Protein AF-A0A642UT64-F1 (afdb_monomer_lite)

Foldseek 3Di:
DDDDDDDDDDDDDDDDDDDDDDDDDDDDDDDDDDDPPPPPPPPPPDPDVVVVVVVVVVVVVVVVVVPPDDPVNVVVVVVVVVVVVVVVVVVPDPPPPPPDPPPPLPQPPDDPVRLLVVCVVVLFDLDDDLVVLLVLLVVCLVVLLCVLVVVDDFPLLVVLLVCLVPDPQQADEPVNCVVVVVAAQQFLQAPVSLVSSLVSCCVPCVVVLVVSCVVPPSCVNYPDSSVSCRRTRSLQSQLVVQCVSVVHDSVVSNVNSRSRRVSNNVSPPPPPPPPPPPPPDDDDDDDDDDDDDDDDDDDDDDDDDDDDDDDDDDDDDDDDDDDDD

Sequence (325 aa):
MNGPSRPASKPVKTYGNKNKAGGHRAPKKDGTGEFESMTRDLIASKPDESQIEHTRKLNDLEKFSKHNLTEEQRKKATDFELRLKATEEKLGNIEDEEEPPQDVNEFAGLSHLELLEKGRSKGYPTEINRDRFEERVKAHLKTAESILTCEVESPFYAKAKKYAETSPKRNINRITLAFDKMTPPKGYFGYKGVEYASLVLQTNLQQKLLETQKTTPWMKKFIIAPIVFELAVIPEIFVRLIAEDQNVPYDRACEILQESTPYGERVFHAGDEIKPKDSSSDDDSLAPSDSEDDMKFTVINEKPPPSKKQKTKQSTNSIVHELSD

pLDDT: mean 75.81, std 21.38, range [39.19, 98.62]

Structure (mmCIF, N/CA/C/O backbone):
data_AF-A0A642UT64-F1
#
_entry.id   AF-A0A642UT64-F1
#
loop_
_atom_site.group_PDB
_atom_site.id
_atom_site.type_symbol
_atom_site.label_atom_id
_atom_site.label_alt_id
_atom_site.label_comp_id
_atom_site.label_asym_id
_atom_site.label_entity_id
_atom_site.label_seq_id
_atom_site.pdbx_PDB_ins_code
_atom_site.Cartn_x
_atom_site.Cartn_y
_atom_site.Cartn_z
_atom_site.occupancy
_atom_site.B_iso_or_equiv
_atom_site.auth_seq_id
_atom_site.auth_comp_id
_atom_site.auth_asym_id
_atom_site.auth_atom_id
_atom_site.pdbx_PDB_model_num
ATOM 1 N N . MET A 1 1 ? -52.422 46.362 -3.298 1.00 44.28 1 MET A N 1
ATOM 2 C CA . MET A 1 1 ? -51.732 45.056 -3.233 1.00 44.28 1 MET A CA 1
ATOM 3 C C . MET A 1 1 ? -50.273 45.336 -2.914 1.00 44.28 1 MET A C 1
ATOM 5 O O . MET A 1 1 ? -49.549 45.799 -3.782 1.00 44.28 1 MET A O 1
ATOM 9 N N . ASN A 1 2 ? -49.902 45.186 -1.642 1.00 46.19 2 ASN A N 1
ATOM 10 C CA . ASN A 1 2 ? -48.588 45.542 -1.103 1.00 46.19 2 ASN A CA 1
ATOM 11 C C . ASN A 1 2 ? -47.677 44.309 -1.123 1.00 46.19 2 ASN A C 1
ATOM 13 O O . ASN A 1 2 ? -48.054 43.265 -0.594 1.00 46.19 2 ASN A O 1
ATOM 17 N N . GLY A 1 3 ? -46.508 44.431 -1.755 1.00 47.81 3 GLY A N 1
ATOM 18 C CA . GLY A 1 3 ? -45.495 43.376 -1.819 1.00 47.81 3 GLY A CA 1
ATOM 19 C C . GLY A 1 3 ? -44.691 43.245 -0.514 1.00 47.81 3 GLY A C 1
ATOM 20 O O . GLY A 1 3 ? -44.580 44.220 0.233 1.00 47.81 3 GLY A O 1
ATOM 21 N N . PRO A 1 4 ? -44.132 42.057 -0.216 1.00 61.09 4 PRO A N 1
ATOM 22 C CA . PRO A 1 4 ? -43.406 41.823 1.024 1.00 61.09 4 PRO A CA 1
ATOM 23 C C . PRO A 1 4 ? -41.987 42.409 1.016 1.00 61.09 4 PRO A C 1
ATOM 25 O O . PRO A 1 4 ? -41.235 42.338 0.043 1.00 61.09 4 PRO A O 1
ATOM 28 N N . SER A 1 5 ? -41.665 42.983 2.172 1.00 55.91 5 SER A N 1
ATOM 29 C CA . SER A 1 5 ? -40.463 43.729 2.534 1.00 55.91 5 SER A CA 1
ATOM 30 C C . SER A 1 5 ? -39.213 42.841 2.634 1.00 55.91 5 SER A C 1
ATOM 32 O O . SER A 1 5 ? -39.270 41.734 3.170 1.00 55.91 5 SER A O 1
ATOM 34 N N . ARG A 1 6 ? -38.065 43.334 2.144 1.00 55.88 6 ARG A N 1
ATOM 35 C CA . ARG A 1 6 ? -36.748 42.679 2.276 1.00 55.88 6 ARG A CA 1
ATOM 36 C C . ARG A 1 6 ? -36.156 42.905 3.679 1.00 55.88 6 ARG A C 1
ATOM 38 O O . ARG A 1 6 ? -36.202 44.035 4.162 1.00 55.88 6 ARG A O 1
ATOM 45 N N . PRO A 1 7 ? -35.528 41.896 4.310 1.00 61.69 7 PRO A N 1
ATOM 46 C CA . PRO A 1 7 ? -34.843 42.076 5.587 1.00 61.69 7 PRO A CA 1
ATOM 47 C C . PRO A 1 7 ? -33.448 42.709 5.429 1.00 61.69 7 PRO A C 1
ATOM 49 O O . PRO A 1 7 ? -32.726 42.458 4.464 1.00 61.69 7 PRO A O 1
ATOM 52 N N . ALA A 1 8 ? -33.091 43.536 6.414 1.00 57.41 8 ALA A N 1
ATOM 53 C CA . ALA A 1 8 ? -31.879 44.344 6.487 1.00 57.41 8 ALA A CA 1
ATOM 54 C C . ALA A 1 8 ? -30.593 43.519 6.703 1.00 57.41 8 ALA A C 1
ATOM 56 O O . ALA A 1 8 ? -30.546 42.613 7.539 1.00 57.41 8 ALA A O 1
ATOM 57 N N . SER A 1 9 ? -29.523 43.882 5.986 1.00 57.16 9 SER A N 1
ATOM 58 C CA . SER A 1 9 ? -28.177 43.317 6.137 1.00 57.16 9 SER A CA 1
ATOM 59 C C . SER A 1 9 ? -27.468 43.872 7.375 1.00 57.16 9 SER A C 1
ATOM 61 O O . SER A 1 9 ? -27.426 45.086 7.580 1.00 57.16 9 SER A O 1
ATOM 63 N N . LYS A 1 10 ? -26.853 42.995 8.175 1.00 62.72 10 LYS A N 1
ATOM 64 C CA . LYS A 1 10 ? -26.008 43.376 9.317 1.00 62.72 10 LYS A CA 1
ATOM 65 C C . LYS A 1 10 ? -24.598 43.797 8.857 1.00 62.72 10 LYS A C 1
ATOM 67 O O . LYS A 1 10 ? -24.098 43.231 7.886 1.00 62.72 10 LYS A O 1
ATOM 72 N N . PRO A 1 11 ? -23.939 44.740 9.556 1.00 60.94 11 PRO A N 1
ATOM 73 C CA . PRO A 1 11 ? -22.614 45.236 9.191 1.00 60.94 11 PRO A CA 1
ATOM 74 C C . PRO A 1 11 ? -21.478 44.269 9.566 1.00 60.94 11 PRO A C 1
ATOM 76 O O . PRO A 1 11 ? -21.465 43.669 10.643 1.00 60.94 11 PRO A O 1
ATOM 79 N N . VAL A 1 12 ? -20.503 44.172 8.660 1.00 54.22 12 VAL A N 1
ATOM 80 C CA . VAL A 1 12 ? -19.246 43.420 8.784 1.00 54.22 12 VAL A CA 1
ATOM 81 C C . VAL A 1 12 ? -18.283 44.178 9.704 1.00 54.22 12 VAL A C 1
ATOM 83 O O . VAL A 1 12 ? -17.994 45.349 9.473 1.00 54.22 12 VAL A O 1
ATOM 86 N N . LYS A 1 13 ? -17.774 43.514 10.749 1.00 55.66 13 LYS A N 1
ATOM 87 C CA . LYS A 1 13 ? -16.709 44.043 11.616 1.00 55.66 13 LYS A CA 1
ATOM 88 C C . LYS A 1 13 ? -15.344 43.738 10.998 1.00 55.66 13 LYS A C 1
ATOM 90 O O . LYS A 1 13 ? -14.984 42.576 10.839 1.00 55.66 13 LYS A O 1
ATOM 95 N N . THR A 1 14 ? -14.586 44.780 10.684 1.00 49.81 14 THR A N 1
ATOM 96 C CA . THR A 1 14 ? -13.181 44.709 10.275 1.00 49.81 14 THR A CA 1
ATOM 97 C C . THR A 1 14 ? -12.279 44.635 11.510 1.00 49.81 14 THR A C 1
ATOM 99 O O . THR A 1 14 ? -12.373 45.461 12.417 1.00 49.81 14 THR A O 1
ATOM 102 N N . TYR A 1 15 ? -11.401 43.631 11.564 1.00 50.78 15 TYR A N 1
ATOM 103 C CA . TYR A 1 15 ? -10.355 43.526 12.583 1.00 50.78 15 TYR A CA 1
ATOM 104 C C . TYR A 1 15 ? -9.081 44.206 12.075 1.00 50.78 15 TYR A C 1
ATOM 106 O O . TYR A 1 15 ? -8.508 43.809 11.063 1.00 50.78 15 TYR A O 1
ATOM 114 N N . GLY A 1 16 ? -8.666 45.261 12.780 1.00 45.59 16 GLY A N 1
ATOM 115 C CA . GLY A 1 16 ? -7.444 46.011 12.511 1.00 45.59 16 GLY A CA 1
ATOM 116 C C . GLY A 1 16 ? -6.193 45.221 12.892 1.00 45.59 16 GLY A C 1
ATOM 117 O O . GLY A 1 16 ? -6.039 44.792 14.035 1.00 45.59 16 GLY A O 1
ATOM 118 N N . ASN A 1 17 ? -5.293 45.074 11.924 1.00 41.81 17 ASN A N 1
ATOM 119 C CA . ASN A 1 17 ? -3.983 44.459 12.076 1.00 41.81 17 ASN A CA 1
ATOM 120 C C . ASN A 1 17 ? -2.971 45.522 12.550 1.00 41.81 17 ASN A C 1
ATOM 122 O O . ASN A 1 17 ? -2.744 46.515 11.858 1.00 41.81 17 ASN A O 1
ATOM 126 N N . LYS A 1 18 ? -2.393 45.351 13.745 1.00 52.56 18 LYS A N 1
ATOM 127 C CA . LYS A 1 18 ? -1.338 46.223 14.289 1.00 52.56 18 LYS A CA 1
ATOM 128 C C . LYS A 1 18 ? 0.012 45.521 14.148 1.00 52.56 18 LYS A C 1
ATOM 130 O O . LYS A 1 18 ? 0.393 44.736 15.010 1.00 52.56 18 LYS A O 1
ATOM 135 N N . ASN A 1 19 ? 0.748 45.858 13.092 1.00 42.19 19 ASN A N 1
ATOM 136 C CA . ASN A 1 19 ? 2.156 45.497 12.950 1.00 42.19 19 ASN A CA 1
ATOM 137 C C . ASN A 1 19 ? 3.005 46.379 13.879 1.00 42.19 19 ASN A C 1
ATOM 139 O O . ASN A 1 19 ? 3.050 47.598 13.718 1.00 42.19 19 ASN A O 1
ATOM 143 N N . LYS A 1 20 ? 3.686 45.762 14.852 1.00 48.38 20 LYS A N 1
ATOM 144 C CA . LYS A 1 20 ? 4.783 46.384 15.603 1.00 48.38 20 LYS A CA 1
ATOM 145 C C . LYS A 1 20 ? 6.104 46.021 14.930 1.00 48.38 20 LYS A C 1
ATOM 147 O O . LYS A 1 20 ? 6.497 44.860 14.916 1.00 48.38 20 LYS A O 1
ATOM 152 N N . ALA A 1 21 ? 6.774 47.039 14.402 1.00 44.09 21 ALA A N 1
ATOM 153 C CA . ALA A 1 21 ? 8.163 46.985 13.983 1.00 44.09 21 ALA A CA 1
ATOM 154 C C . ALA A 1 21 ? 9.068 46.905 15.224 1.00 44.09 21 ALA A C 1
ATOM 156 O O . ALA A 1 21 ? 9.036 47.790 16.079 1.00 44.09 21 ALA A O 1
ATOM 157 N N . GLY A 1 22 ? 9.858 45.838 15.323 1.00 42.31 22 GLY A N 1
ATOM 158 C CA . GLY A 1 22 ? 10.940 45.689 16.292 1.00 42.31 22 GLY A CA 1
ATOM 159 C C . GLY A 1 22 ? 12.255 45.565 15.537 1.00 42.31 22 GLY A C 1
ATOM 160 O O . GLY A 1 22 ? 12.554 44.510 14.987 1.00 42.31 22 GLY A O 1
ATOM 161 N N . GLY A 1 23 ? 13.008 46.661 15.468 1.00 44.53 23 GLY A N 1
ATOM 162 C CA . GLY A 1 23 ? 14.373 46.658 14.962 1.00 44.53 23 GLY A CA 1
ATOM 163 C C . GLY A 1 23 ? 15.317 46.049 15.994 1.00 44.53 23 GLY A C 1
ATOM 164 O O . GLY A 1 23 ? 15.341 46.489 17.142 1.00 44.53 23 GLY A O 1
ATOM 165 N N . HIS A 1 24 ? 16.132 45.086 15.570 1.00 46.53 24 HIS A N 1
ATOM 166 C CA . HIS A 1 24 ? 17.291 44.639 16.332 1.00 46.53 24 HIS A CA 1
ATOM 167 C C . HIS A 1 24 ? 18.568 44.884 15.533 1.00 46.53 24 HIS A C 1
ATOM 169 O O . HIS A 1 24 ? 18.742 44.424 14.407 1.00 46.53 24 HIS A O 1
ATOM 175 N N . ARG A 1 25 ? 19.432 45.688 16.158 1.00 41.31 25 ARG A N 1
ATOM 176 C CA . ARG A 1 25 ? 20.794 46.020 15.750 1.00 41.31 25 ARG A CA 1
ATOM 177 C C . ARG A 1 25 ? 21.674 44.771 15.751 1.00 41.31 25 ARG A C 1
ATOM 179 O O . ARG A 1 25 ? 21.612 43.972 16.680 1.00 41.31 25 ARG A O 1
ATOM 186 N N . ALA A 1 26 ? 22.554 44.690 14.759 1.00 46.12 26 ALA A N 1
ATOM 187 C CA . ALA A 1 26 ? 23.683 43.772 14.733 1.00 46.12 26 ALA A CA 1
ATOM 188 C C . ALA A 1 26 ? 24.731 44.149 15.802 1.00 46.12 26 ALA A C 1
ATOM 190 O O . ALA A 1 26 ? 25.086 45.330 15.901 1.00 46.12 26 ALA A O 1
ATOM 191 N N . PRO A 1 27 ? 25.270 43.188 16.571 1.00 56.00 27 PRO A N 1
ATOM 192 C CA . PRO A 1 27 ? 26.494 43.389 17.331 1.00 56.00 27 PRO A CA 1
ATOM 193 C C . PRO A 1 27 ? 27.737 43.072 16.486 1.00 56.00 27 PRO A C 1
ATOM 195 O O . PRO A 1 27 ? 27.751 42.180 15.637 1.00 56.00 27 PRO A O 1
ATOM 198 N N . LYS A 1 28 ? 28.771 43.878 16.725 1.00 44.69 28 LYS A N 1
ATOM 199 C CA . LYS A 1 28 ? 30.081 43.859 16.075 1.00 44.69 28 LYS A CA 1
ATOM 200 C C . LYS A 1 28 ? 30.890 42.622 16.478 1.00 44.69 28 LYS A C 1
ATOM 202 O O . LYS A 1 28 ? 30.787 42.148 17.605 1.00 44.69 28 LYS A O 1
ATOM 207 N N . LYS A 1 29 ? 31.710 42.157 15.533 1.00 48.38 29 LYS A N 1
ATOM 208 C CA . LYS A 1 29 ? 32.830 41.232 15.735 1.00 48.38 29 LYS A CA 1
ATOM 209 C C . LYS A 1 29 ? 33.915 41.933 16.544 1.00 48.38 29 LYS A C 1
ATOM 211 O O . LYS A 1 29 ? 34.277 43.023 16.130 1.00 48.38 29 LYS A O 1
ATOM 216 N N . ASP A 1 30 ? 34.426 41.276 17.579 1.00 40.66 30 ASP A N 1
ATOM 217 C CA . ASP A 1 30 ? 35.778 41.421 18.130 1.00 40.66 30 ASP A CA 1
ATOM 218 C C . ASP A 1 30 ? 36.062 40.188 19.012 1.00 40.66 30 ASP A C 1
ATOM 220 O O . ASP A 1 30 ? 35.154 39.693 19.678 1.00 40.66 30 ASP A O 1
ATOM 224 N N . GLY A 1 31 ? 37.308 39.703 19.030 1.00 42.06 31 GLY A N 1
ATOM 225 C CA . GLY A 1 31 ? 37.813 38.859 20.123 1.00 42.06 31 GLY A CA 1
ATOM 226 C C . GLY A 1 31 ? 38.100 37.394 19.793 1.00 42.06 31 GLY A C 1
ATOM 227 O O . GLY A 1 31 ? 37.375 36.492 20.194 1.00 42.06 31 GLY A O 1
ATOM 228 N N . THR A 1 32 ? 39.216 37.152 19.111 1.00 49.78 32 THR A N 1
ATOM 229 C CA . THR A 1 32 ? 39.973 35.897 19.183 1.00 49.78 32 THR A CA 1
ATOM 230 C C . THR A 1 32 ? 40.538 35.696 20.589 1.00 49.78 32 THR A C 1
ATOM 232 O O . THR A 1 32 ? 41.257 36.568 21.072 1.00 49.78 32 THR A O 1
ATOM 235 N N . GLY A 1 33 ? 40.302 34.521 21.175 1.00 49.69 33 GLY A N 1
ATOM 236 C CA . GLY A 1 33 ? 41.080 34.001 22.302 1.00 49.69 33 GLY A CA 1
ATOM 237 C C . GLY A 1 33 ? 40.265 33.765 23.565 1.00 49.69 33 GLY A C 1
ATOM 238 O O . GLY A 1 33 ? 40.284 34.609 24.440 1.00 49.69 33 GLY A O 1
ATOM 239 N N . GLU A 1 34 ? 39.585 32.616 23.646 1.00 45.41 34 GLU A N 1
ATOM 240 C CA . GLU A 1 34 ? 39.152 31.954 24.894 1.00 45.41 34 GLU A CA 1
ATOM 241 C C . GLU A 1 34 ? 38.445 30.631 24.523 1.00 45.41 34 GLU A C 1
ATOM 243 O O . GLU A 1 34 ? 37.230 30.498 24.605 1.00 45.41 34 GLU A O 1
ATOM 248 N N . PHE A 1 35 ? 39.195 29.648 24.008 1.00 42.94 35 PHE A N 1
ATOM 249 C CA . PHE A 1 35 ? 38.641 28.331 23.628 1.00 42.94 35 PHE A CA 1
ATOM 250 C C . PHE A 1 35 ? 39.267 27.152 24.394 1.00 42.94 35 PHE A C 1
ATOM 252 O O . PHE A 1 35 ? 39.054 26.002 24.031 1.00 42.94 35 PHE A O 1
ATOM 259 N N . GLU A 1 36 ? 40.001 27.410 25.484 1.00 47.00 36 GLU A N 1
ATOM 260 C CA . GLU A 1 36 ? 40.671 26.347 26.260 1.00 47.00 36 GLU A CA 1
ATOM 261 C C . GLU A 1 36 ? 40.361 26.327 27.770 1.00 47.00 36 GLU A C 1
ATOM 263 O O . GLU A 1 36 ? 40.893 25.479 28.482 1.00 47.00 36 GLU A O 1
ATOM 268 N N . SER A 1 37 ? 39.456 27.169 28.290 1.00 46.38 37 SER A N 1
ATOM 269 C CA . SER A 1 37 ? 39.063 27.116 29.716 1.00 46.38 37 SER A CA 1
ATOM 270 C C . SER A 1 37 ? 37.652 26.573 29.987 1.00 46.38 37 SER A C 1
ATOM 272 O O . SER A 1 37 ? 37.339 26.260 31.131 1.00 46.38 37 SER A O 1
ATOM 274 N N . MET A 1 38 ? 36.812 26.377 28.963 1.00 42.00 38 MET A N 1
ATOM 275 C CA . MET A 1 38 ? 35.400 25.984 29.138 1.00 42.00 38 MET A CA 1
ATOM 276 C C . MET A 1 38 ? 35.136 24.466 29.185 1.00 42.00 38 MET A C 1
ATOM 278 O O . MET A 1 38 ? 34.013 24.043 29.445 1.00 42.00 38 MET A O 1
ATOM 282 N N . THR A 1 39 ? 36.148 23.622 28.967 1.00 49.88 39 THR A N 1
ATOM 283 C CA . THR A 1 39 ? 35.998 22.152 28.928 1.00 49.88 39 THR A CA 1
ATOM 284 C C . THR A 1 39 ? 36.369 21.435 30.230 1.00 49.88 39 THR A C 1
ATOM 286 O O . THR A 1 39 ? 36.272 20.210 30.288 1.00 49.88 39 THR A O 1
ATOM 289 N N . ARG A 1 40 ? 36.727 22.155 31.306 1.00 45.66 40 ARG A N 1
ATOM 290 C CA . ARG A 1 40 ? 36.979 21.545 32.631 1.00 45.66 40 ARG A CA 1
ATOM 291 C C . ARG A 1 40 ? 35.810 21.606 33.619 1.00 45.66 40 ARG A C 1
ATOM 293 O O . ARG A 1 40 ? 35.797 20.796 34.540 1.00 45.66 40 ARG A O 1
ATOM 300 N N . ASP A 1 41 ? 34.790 22.427 33.372 1.00 44.38 41 ASP A N 1
ATOM 301 C CA . ASP A 1 41 ? 33.659 22.579 34.306 1.00 44.38 41 ASP A CA 1
ATOM 302 C C . ASP A 1 41 ? 32.407 21.758 33.937 1.00 44.38 41 ASP A C 1
ATOM 304 O O . ASP A 1 41 ? 31.445 21.713 34.702 1.00 44.38 41 ASP A O 1
ATOM 308 N N . LEU A 1 42 ? 32.418 21.018 32.819 1.00 43.28 42 LEU A N 1
ATOM 309 C CA . LEU A 1 42 ? 31.293 20.161 32.403 1.00 43.28 42 LEU A CA 1
ATOM 310 C C . LEU A 1 42 ? 31.317 18.720 32.958 1.00 43.28 42 LEU A C 1
ATOM 312 O O . LEU A 1 42 ? 30.402 17.952 32.671 1.00 43.28 42 LEU A O 1
ATOM 316 N N . ILE A 1 43 ? 32.310 18.339 33.774 1.00 49.72 43 ILE A N 1
ATOM 317 C CA . ILE A 1 43 ? 32.431 16.972 34.340 1.00 49.72 43 ILE A CA 1
ATOM 318 C C . ILE A 1 43 ? 32.024 16.902 35.832 1.00 49.72 43 ILE A C 1
ATOM 320 O O . ILE A 1 43 ? 32.012 15.832 36.432 1.00 49.72 43 ILE A O 1
ATOM 324 N N . ALA A 1 44 ? 31.577 18.007 36.439 1.00 53.62 44 ALA A N 1
ATOM 325 C CA . ALA A 1 44 ? 31.115 18.031 37.836 1.00 53.62 44 ALA A CA 1
ATOM 326 C C . ALA A 1 44 ? 29.648 18.480 38.001 1.00 53.62 44 ALA A C 1
ATOM 328 O O . ALA A 1 44 ? 29.273 19.055 39.024 1.00 53.62 44 ALA A O 1
ATOM 329 N N . SER A 1 45 ? 28.795 18.196 37.012 1.00 51.28 45 SER A N 1
ATOM 330 C CA . SER A 1 45 ? 27.341 18.341 37.145 1.00 51.28 45 SER A CA 1
ATOM 331 C C . SER A 1 45 ? 26.821 17.269 38.106 1.00 51.28 45 SER A C 1
ATOM 333 O O . SER A 1 45 ? 26.578 16.129 37.706 1.00 51.28 45 SER A O 1
ATOM 335 N N . LYS A 1 46 ? 26.660 17.623 39.386 1.00 61.38 46 LYS A N 1
ATOM 336 C CA . LYS A 1 46 ? 25.946 16.786 40.360 1.00 61.38 46 LYS A CA 1
ATOM 337 C C . LYS A 1 46 ? 24.563 16.427 39.791 1.00 61.38 46 LYS A C 1
ATOM 339 O O . LYS A 1 46 ? 23.924 17.308 39.216 1.00 61.38 46 LYS A O 1
ATOM 344 N N . PRO A 1 47 ? 24.110 15.166 39.917 1.00 59.47 47 PRO A N 1
ATOM 345 C CA . PRO A 1 47 ? 22.792 14.775 39.440 1.00 59.47 47 PRO A CA 1
ATOM 346 C C . PRO A 1 47 ? 21.733 15.668 40.087 1.00 59.47 47 PRO A C 1
ATOM 348 O O . PRO A 1 47 ? 21.730 15.848 41.305 1.00 59.47 47 PRO A O 1
ATOM 351 N N . ASP A 1 48 ? 20.883 16.249 39.241 1.00 66.06 48 ASP A N 1
ATOM 352 C CA . ASP A 1 48 ? 19.745 17.073 39.634 1.00 66.06 48 ASP A CA 1
ATOM 353 C C . ASP A 1 48 ? 18.908 16.315 40.681 1.00 66.06 48 ASP A C 1
ATOM 355 O O . ASP A 1 48 ? 18.592 15.135 40.492 1.00 66.06 48 ASP A O 1
ATOM 359 N N . GLU A 1 49 ? 18.579 16.963 41.805 1.00 69.19 49 GLU A N 1
ATOM 360 C CA . GLU A 1 49 ? 17.839 16.352 42.923 1.00 69.19 49 GLU A CA 1
ATOM 361 C C . GLU A 1 49 ? 16.524 15.716 42.448 1.00 69.19 49 GLU A C 1
ATOM 363 O O . GLU A 1 49 ? 16.102 14.689 42.985 1.00 69.19 49 GLU A O 1
ATOM 368 N N . SER A 1 50 ? 15.943 16.243 41.364 1.00 64.06 50 SER A N 1
ATOM 369 C CA . SER A 1 50 ? 14.758 15.690 40.705 1.00 64.06 50 SER A CA 1
ATOM 370 C C . SER A 1 50 ? 14.969 14.264 40.158 1.00 64.06 50 SER A C 1
ATOM 372 O O . SER A 1 50 ? 14.086 13.408 40.272 1.00 64.06 50 SER A O 1
ATOM 374 N N . GLN A 1 51 ? 16.158 13.960 39.624 1.00 61.75 51 GLN A N 1
ATOM 375 C CA . GLN A 1 51 ? 16.504 12.638 39.090 1.00 61.75 51 GLN A CA 1
ATOM 376 C C . GLN A 1 51 ? 16.842 11.642 40.202 1.00 61.75 51 GLN A C 1
ATOM 378 O O . GLN A 1 51 ? 16.510 10.455 40.101 1.00 61.75 51 GLN A O 1
ATOM 383 N N . ILE A 1 52 ? 17.444 12.123 41.294 1.00 70.25 52 ILE A N 1
ATOM 384 C CA . ILE A 1 52 ? 17.697 11.318 42.496 1.00 70.25 52 ILE A CA 1
ATOM 385 C C . ILE A 1 52 ? 16.367 10.936 43.161 1.00 70.25 52 ILE A C 1
ATOM 387 O O . ILE A 1 52 ? 16.188 9.801 43.602 1.00 70.25 52 ILE A O 1
ATOM 391 N N . GLU A 1 53 ? 15.394 11.847 43.198 1.00 71.69 53 GLU A N 1
ATOM 392 C CA . GLU A 1 53 ? 14.079 11.565 43.772 1.00 71.69 53 GLU A CA 1
ATOM 393 C C . GLU A 1 53 ? 13.254 10.605 42.896 1.00 71.69 53 GLU A C 1
ATOM 395 O O . GLU A 1 53 ? 12.595 9.703 43.415 1.00 71.69 53 GLU A O 1
ATOM 400 N N . HIS A 1 54 ? 13.337 10.729 41.566 1.00 66.94 54 HIS A N 1
ATOM 401 C CA . HIS A 1 54 ? 12.671 9.810 40.638 1.00 66.94 54 HIS A CA 1
ATOM 402 C C . HIS A 1 54 ? 13.247 8.385 40.713 1.00 66.94 54 HIS A C 1
ATOM 404 O O . HIS A 1 54 ? 12.498 7.407 40.747 1.00 66.94 54 HIS A O 1
ATOM 410 N N . THR A 1 55 ? 14.573 8.249 40.805 1.00 67.00 55 THR A N 1
ATOM 411 C CA . THR A 1 55 ? 15.233 6.941 40.972 1.00 67.00 55 THR A CA 1
ATOM 412 C C . THR A 1 55 ? 14.970 6.321 42.346 1.00 67.00 55 THR A C 1
ATOM 414 O O . THR A 1 55 ? 14.776 5.109 42.432 1.00 67.00 55 THR A O 1
ATOM 417 N N . ARG A 1 56 ? 14.858 7.124 43.416 1.00 72.62 56 ARG A N 1
ATOM 418 C CA . ARG A 1 56 ? 14.383 6.639 44.727 1.00 72.62 56 ARG A CA 1
ATOM 419 C C . ARG A 1 56 ? 12.946 6.124 44.660 1.00 72.62 56 ARG A C 1
ATOM 421 O O . ARG A 1 56 ? 12.701 5.007 45.100 1.00 72.62 56 ARG A O 1
ATOM 428 N N . LYS A 1 57 ? 12.028 6.863 44.024 1.00 71.69 57 LYS A N 1
ATOM 429 C CA . LYS A 1 57 ? 10.627 6.432 43.848 1.00 71.69 57 LYS A CA 1
ATOM 430 C C . LYS A 1 57 ? 10.507 5.131 43.048 1.00 71.69 57 LYS A C 1
ATOM 432 O O . LYS A 1 57 ? 9.699 4.285 43.412 1.00 71.69 57 LYS A O 1
ATOM 437 N N . LEU A 1 58 ? 11.324 4.938 42.008 1.00 66.56 58 LEU A N 1
ATOM 438 C CA . LEU A 1 58 ? 11.361 3.680 41.248 1.00 66.56 58 LEU A CA 1
ATOM 439 C C . LEU A 1 58 ? 11.887 2.506 42.085 1.00 66.56 58 LEU A C 1
ATOM 441 O O . LEU A 1 58 ? 11.263 1.447 42.094 1.00 66.56 58 LEU A O 1
ATOM 445 N N . ASN A 1 59 ? 12.970 2.708 42.840 1.00 68.62 59 ASN A N 1
ATOM 446 C CA . ASN A 1 59 ? 13.510 1.680 43.736 1.00 68.62 59 ASN A CA 1
ATOM 447 C C . ASN A 1 59 ? 12.543 1.329 44.878 1.00 68.62 59 ASN A C 1
ATOM 449 O O . ASN A 1 59 ? 12.452 0.167 45.276 1.00 68.62 59 ASN A O 1
ATOM 453 N N . ASP A 1 60 ? 11.797 2.307 45.394 1.00 67.56 60 ASP A N 1
ATOM 454 C CA . ASP A 1 60 ? 10.792 2.080 46.432 1.00 67.56 60 ASP A CA 1
ATOM 455 C C . ASP A 1 60 ? 9.558 1.349 45.872 1.00 67.56 60 ASP A C 1
ATOM 457 O O . ASP A 1 60 ? 9.044 0.442 46.527 1.00 67.56 60 ASP A O 1
ATOM 461 N N . LEU A 1 61 ? 9.136 1.638 44.633 1.00 52.41 61 LEU A N 1
ATOM 462 C CA . LEU A 1 61 ? 8.092 0.873 43.932 1.00 52.41 61 LEU A CA 1
ATOM 463 C C . LEU A 1 61 ? 8.514 -0.576 43.652 1.00 52.41 61 LEU A C 1
ATOM 465 O O . LEU A 1 61 ? 7.708 -1.496 43.806 1.00 52.41 61 LEU A O 1
ATOM 469 N N . GLU A 1 62 ? 9.775 -0.803 43.284 1.00 63.00 62 GLU A N 1
ATOM 470 C CA . GLU A 1 62 ? 10.302 -2.149 43.048 1.00 63.00 62 GLU A CA 1
ATOM 471 C C . GLU A 1 62 ? 10.387 -2.962 44.353 1.00 63.00 62 GLU A C 1
ATOM 473 O O . GLU A 1 62 ? 10.055 -4.152 44.383 1.00 63.00 62 GLU A O 1
ATOM 478 N N . LYS A 1 63 ? 10.739 -2.306 45.468 1.00 64.12 63 LYS A N 1
ATOM 479 C CA . LYS A 1 63 ? 10.696 -2.901 46.813 1.00 64.12 63 LYS A CA 1
ATOM 480 C C . LYS A 1 63 ? 9.266 -3.199 47.274 1.00 64.12 63 LYS A C 1
ATOM 482 O O . LYS A 1 63 ? 9.036 -4.267 47.843 1.00 64.12 63 LYS A O 1
ATOM 487 N N . PHE A 1 64 ? 8.300 -2.323 46.986 1.00 48.75 64 PHE A N 1
ATOM 488 C CA . PHE A 1 64 ? 6.882 -2.555 47.294 1.00 48.75 64 PHE A CA 1
ATOM 489 C C . PHE A 1 64 ? 6.278 -3.702 46.470 1.00 48.75 64 PHE A C 1
ATOM 491 O O . PHE A 1 64 ? 5.495 -4.492 47.000 1.00 48.75 64 PHE A O 1
ATOM 498 N N . SER A 1 65 ? 6.685 -3.846 45.206 1.00 56.94 65 SER A N 1
ATOM 499 C CA . SER A 1 65 ? 6.268 -4.955 44.336 1.00 56.94 65 SER A CA 1
ATOM 500 C C . SER A 1 65 ? 6.775 -6.309 44.851 1.00 56.94 65 SER A C 1
ATOM 502 O O . SER A 1 65 ? 6.031 -7.288 44.886 1.00 56.94 65 SER A O 1
ATOM 504 N N . LYS A 1 66 ? 8.011 -6.362 45.368 1.00 57.75 66 LYS A N 1
ATOM 505 C CA . LYS A 1 66 ? 8.603 -7.593 45.921 1.00 57.75 66 LYS A CA 1
ATOM 506 C C . LYS A 1 66 ? 8.008 -8.003 47.277 1.00 57.75 66 LYS A C 1
ATOM 508 O O . LYS A 1 66 ? 7.978 -9.197 47.582 1.00 57.75 66 LYS A O 1
ATOM 513 N N . HIS A 1 67 ? 7.502 -7.067 48.085 1.00 55.72 67 HIS A N 1
ATOM 514 C CA . HIS A 1 67 ? 7.038 -7.355 49.452 1.00 55.72 67 HIS A CA 1
ATOM 515 C C . HIS A 1 67 ? 5.536 -7.632 49.631 1.00 55.72 67 HIS A C 1
ATOM 517 O O . HIS A 1 67 ? 5.178 -8.185 50.665 1.00 55.72 67 HIS A O 1
ATOM 523 N N . ASN A 1 68 ? 4.682 -7.359 48.638 1.00 56.16 68 ASN A N 1
ATOM 524 C CA . ASN A 1 68 ? 3.231 -7.616 48.731 1.00 56.16 68 ASN A CA 1
ATOM 525 C C . ASN A 1 68 ? 2.743 -8.863 47.974 1.00 56.16 68 ASN A C 1
ATOM 527 O O . ASN A 1 68 ? 1.542 -9.112 47.892 1.00 56.16 68 ASN A O 1
ATOM 531 N N . LEU A 1 69 ? 3.658 -9.663 47.425 1.00 62.16 69 LEU A N 1
ATOM 532 C CA . LEU A 1 69 ? 3.311 -10.951 46.830 1.00 62.16 69 LEU A CA 1
ATOM 533 C C . LEU A 1 69 ? 3.067 -11.975 47.937 1.00 62.16 69 LEU A C 1
ATOM 535 O O . LEU A 1 69 ? 3.959 -12.255 48.742 1.00 62.16 69 LEU A O 1
ATOM 539 N N . THR A 1 70 ? 1.867 -12.553 47.941 1.00 77.19 70 THR A N 1
ATOM 540 C CA . THR A 1 70 ? 1.537 -13.712 48.782 1.00 77.19 70 THR A CA 1
ATOM 541 C C . THR A 1 70 ? 2.526 -14.854 48.516 1.00 77.19 70 THR A C 1
ATOM 543 O O . THR A 1 70 ? 3.054 -14.979 47.406 1.00 77.19 70 THR A O 1
ATOM 546 N N . GLU A 1 71 ? 2.793 -15.705 49.513 1.00 77.50 71 GLU A N 1
ATOM 547 C CA . GLU A 1 71 ? 3.724 -16.837 49.350 1.00 77.50 71 GLU A CA 1
ATOM 548 C C . GLU A 1 71 ? 3.366 -17.717 48.143 1.00 77.50 71 GLU A C 1
ATOM 550 O O . GLU A 1 71 ? 4.252 -18.206 47.445 1.00 77.50 71 GLU A O 1
ATOM 555 N N . GLU A 1 72 ? 2.073 -17.842 47.832 1.00 74.06 72 GLU A N 1
ATOM 556 C CA . GLU A 1 72 ? 1.583 -18.584 46.672 1.00 74.06 72 GLU A CA 1
ATOM 557 C C . GLU A 1 72 ? 2.001 -17.948 45.335 1.00 74.06 72 GLU A C 1
ATOM 559 O O . GLU A 1 72 ? 2.385 -18.650 44.399 1.00 74.06 72 GLU A O 1
ATOM 564 N N . GLN A 1 73 ? 1.986 -16.616 45.236 1.00 71.50 73 GLN A N 1
ATOM 565 C CA . GLN A 1 73 ? 2.429 -15.903 44.036 1.00 71.50 73 GLN A CA 1
ATOM 566 C C . GLN A 1 73 ? 3.950 -15.937 43.882 1.00 71.50 73 GLN A C 1
ATOM 568 O O . GLN A 1 73 ? 4.441 -16.057 42.760 1.00 71.50 73 GLN A O 1
ATOM 573 N N . ARG A 1 74 ? 4.697 -15.904 44.995 1.00 75.38 74 ARG A N 1
ATOM 574 C CA . ARG A 1 74 ? 6.153 -16.111 44.970 1.00 75.38 74 ARG A CA 1
ATOM 575 C C . ARG A 1 74 ? 6.485 -17.502 44.445 1.00 75.38 74 ARG A C 1
ATOM 577 O O . ARG A 1 74 ? 7.274 -17.609 43.517 1.00 75.38 74 ARG A O 1
ATOM 584 N N . LYS A 1 75 ? 5.805 -18.539 44.947 1.00 77.50 75 LYS A N 1
ATOM 585 C CA . LYS A 1 75 ? 5.995 -19.927 44.501 1.00 77.50 75 LYS A CA 1
ATOM 586 C C . LYS A 1 75 ? 5.693 -20.105 43.009 1.00 77.50 75 LYS A C 1
ATOM 588 O O . LYS A 1 75 ? 6.467 -20.752 42.315 1.00 77.50 75 LYS A O 1
ATOM 593 N N . LYS A 1 76 ? 4.622 -19.479 42.500 1.00 75.88 76 LYS A N 1
ATOM 594 C CA . LYS A 1 76 ? 4.276 -19.487 41.063 1.00 75.88 76 LYS A CA 1
ATOM 595 C C . LYS A 1 76 ? 5.310 -18.759 40.198 1.00 75.88 76 LYS A C 1
ATOM 597 O O . LYS A 1 76 ? 5.606 -19.228 39.105 1.00 75.88 76 LYS A O 1
ATOM 602 N N . ALA A 1 77 ? 5.874 -17.648 40.675 1.00 71.25 77 ALA A N 1
ATOM 603 C CA . ALA A 1 77 ? 6.930 -16.933 39.958 1.00 71.25 77 ALA A CA 1
ATOM 604 C C . ALA A 1 77 ? 8.227 -17.756 39.883 1.00 71.25 77 ALA A C 1
ATOM 606 O O . ALA A 1 77 ? 8.828 -17.846 38.817 1.00 71.25 77 ALA A O 1
ATOM 607 N N . THR A 1 78 ? 8.615 -18.416 40.981 1.00 79.25 78 THR A N 1
ATOM 608 C CA . THR A 1 78 ? 9.809 -19.277 41.006 1.00 79.25 78 THR A CA 1
ATOM 609 C C . THR A 1 78 ? 9.641 -20.513 40.120 1.00 79.25 78 THR A C 1
ATOM 611 O O . THR A 1 78 ? 10.570 -20.889 39.412 1.00 79.25 78 THR A O 1
ATOM 614 N N . ASP A 1 79 ? 8.450 -21.119 40.113 1.00 80.12 79 ASP A N 1
ATOM 615 C CA . ASP A 1 79 ? 8.134 -22.279 39.269 1.00 80.12 79 ASP A CA 1
ATOM 616 C C . ASP A 1 79 ? 8.130 -21.914 37.773 1.00 80.12 79 ASP A C 1
ATOM 618 O O . ASP A 1 79 ? 8.622 -22.665 36.931 1.00 80.12 79 ASP A O 1
ATOM 622 N N . PHE A 1 80 ? 7.655 -20.710 37.435 1.00 73.75 80 PHE A N 1
ATOM 623 C CA . PHE A 1 80 ? 7.719 -20.180 36.073 1.00 73.75 80 PHE A CA 1
ATOM 624 C C . PHE A 1 80 ? 9.162 -19.929 35.612 1.00 73.75 80 PHE A C 1
ATOM 626 O O . PHE A 1 80 ? 9.516 -20.294 34.493 1.00 73.75 80 PHE A O 1
ATOM 633 N N . GLU A 1 81 ? 10.009 -19.366 36.475 1.00 77.88 81 GLU A N 1
ATOM 634 C CA . GLU A 1 81 ? 11.420 -19.102 36.168 1.00 77.88 81 GLU A CA 1
ATOM 635 C C . GLU A 1 81 ? 12.228 -20.400 35.983 1.00 77.88 81 GLU A C 1
ATOM 637 O O . GLU A 1 81 ? 13.028 -20.514 35.054 1.00 77.88 81 GLU A O 1
ATOM 642 N N . LEU A 1 82 ? 11.958 -21.421 36.806 1.00 79.88 82 LEU A N 1
ATOM 643 C CA . LEU A 1 82 ? 12.513 -22.772 36.648 1.00 79.88 82 LEU A CA 1
ATOM 644 C C . LEU A 1 82 ? 12.081 -23.420 35.328 1.00 79.88 82 LEU A C 1
ATOM 646 O O . LEU A 1 82 ? 12.890 -24.059 34.655 1.00 79.88 82 LEU A O 1
ATOM 650 N N . ARG A 1 83 ? 10.821 -23.226 34.928 1.00 74.44 83 ARG A N 1
ATOM 651 C CA . ARG A 1 83 ? 10.293 -23.746 33.663 1.00 74.44 83 ARG A CA 1
ATOM 652 C C . ARG A 1 83 ? 10.895 -23.035 32.450 1.00 74.44 83 ARG A C 1
ATOM 654 O O . ARG A 1 83 ? 11.141 -23.705 31.453 1.00 74.44 83 ARG A O 1
ATOM 661 N N . LEU A 1 84 ? 11.174 -21.731 32.557 1.00 69.31 84 LEU A N 1
ATOM 662 C CA . LEU A 1 84 ? 11.850 -20.951 31.514 1.00 69.31 84 LEU A CA 1
ATOM 663 C C . LEU A 1 84 ? 13.296 -21.420 31.310 1.00 69.31 84 LEU A C 1
ATOM 665 O O . LEU A 1 84 ? 13.695 -21.713 30.185 1.00 69.31 84 LEU A O 1
ATOM 669 N N . LYS A 1 85 ? 14.048 -21.598 32.403 1.00 74.06 85 LYS A N 1
ATOM 670 C CA . LYS A 1 85 ? 15.425 -22.114 32.342 1.00 74.06 85 LYS A CA 1
ATOM 671 C C . LYS A 1 85 ? 15.488 -23.530 31.773 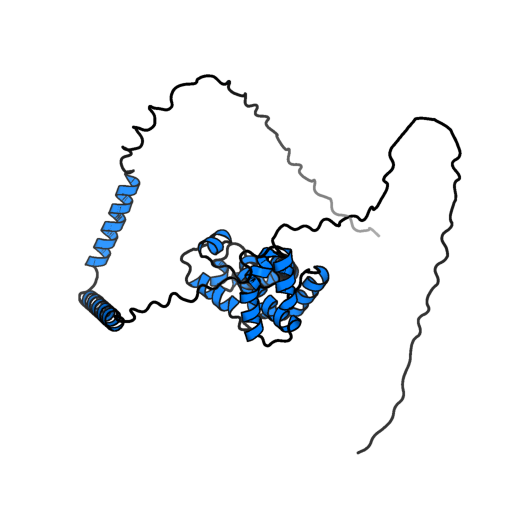1.00 74.06 85 LYS A C 1
ATOM 673 O O . LYS A 1 85 ? 16.339 -23.813 30.941 1.00 74.06 85 LYS A O 1
ATOM 678 N N . ALA A 1 86 ? 14.540 -24.397 32.133 1.00 72.75 86 ALA A N 1
ATOM 679 C CA . ALA A 1 86 ? 14.455 -25.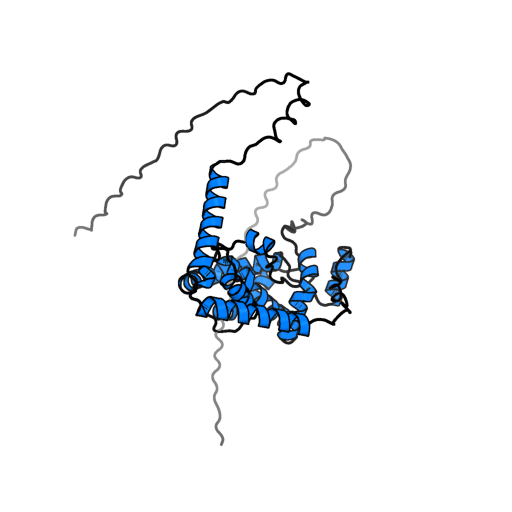745 31.569 1.00 72.75 86 ALA A CA 1
ATOM 680 C C . ALA A 1 86 ? 14.078 -25.757 30.072 1.00 72.75 86 ALA A C 1
ATOM 682 O O . ALA A 1 86 ? 14.405 -26.710 29.365 1.00 72.75 86 ALA A O 1
ATOM 683 N N . THR A 1 87 ? 13.375 -24.731 29.572 1.00 61.56 87 THR A N 1
ATOM 684 C CA . THR A 1 87 ? 13.129 -24.568 28.129 1.00 61.56 87 THR A CA 1
ATOM 685 C C . THR A 1 87 ? 14.328 -23.989 27.387 1.00 61.56 87 THR A C 1
ATOM 687 O O . THR A 1 87 ? 14.591 -24.432 26.275 1.00 61.56 87 THR A O 1
ATOM 690 N N . GLU A 1 88 ? 15.079 -23.074 28.001 1.00 61.41 88 GLU A N 1
ATOM 691 C CA . GLU A 1 88 ? 16.329 -22.540 27.442 1.00 61.41 88 GLU A CA 1
ATOM 692 C C . GLU A 1 88 ? 17.407 -23.632 27.357 1.00 61.41 88 GLU A C 1
ATOM 694 O O . GLU A 1 88 ? 18.055 -23.777 26.327 1.00 61.41 88 GLU A O 1
ATOM 699 N N . GLU A 1 89 ? 17.514 -24.491 28.374 1.00 66.44 89 GLU A N 1
ATOM 700 C CA . GLU A 1 89 ? 18.433 -25.638 28.377 1.00 66.44 89 GLU A CA 1
ATOM 701 C C . GLU A 1 89 ? 18.021 -26.725 27.363 1.00 66.44 89 GLU A C 1
ATOM 703 O O . GLU A 1 89 ? 18.871 -27.388 26.778 1.00 66.44 89 GLU A O 1
ATOM 708 N N . LYS A 1 90 ? 16.718 -26.866 27.068 1.00 61.72 90 LYS A N 1
ATOM 709 C CA . LYS A 1 90 ? 16.218 -27.738 25.985 1.00 61.72 90 LYS A CA 1
ATOM 710 C C . LYS A 1 90 ? 16.390 -27.156 24.580 1.00 61.72 90 LYS A C 1
ATOM 712 O O . LYS A 1 90 ? 16.244 -27.902 23.614 1.00 61.72 90 LYS A O 1
ATOM 717 N N . LEU A 1 91 ? 16.663 -25.859 24.463 1.00 51.09 91 LEU A N 1
ATOM 718 C CA . LEU A 1 91 ? 16.941 -25.173 23.198 1.00 51.09 91 LEU A CA 1
ATOM 719 C C . LEU A 1 91 ? 18.450 -25.012 22.936 1.00 51.09 91 LEU A C 1
ATOM 721 O O . LEU A 1 91 ? 18.834 -24.520 21.878 1.00 51.09 91 LEU A O 1
ATOM 725 N N . GLY A 1 92 ? 19.307 -25.469 23.853 1.00 45.81 92 GLY A N 1
ATOM 726 C CA . GLY A 1 92 ? 20.757 -25.494 23.679 1.00 45.81 92 GLY A CA 1
ATOM 727 C C . GLY A 1 92 ? 21.225 -26.704 22.874 1.00 45.81 92 GLY A C 1
ATOM 728 O O . GLY A 1 92 ? 21.443 -27.769 23.447 1.00 45.81 92 GLY A O 1
ATOM 729 N N . ASN A 1 93 ? 21.319 -26.535 21.551 1.00 48.69 93 ASN A N 1
ATOM 730 C CA . ASN A 1 93 ? 22.373 -27.046 20.650 1.00 48.69 93 ASN A CA 1
ATOM 731 C C . ASN A 1 93 ? 21.900 -26.944 19.189 1.00 48.69 93 ASN A C 1
ATOM 733 O O . ASN A 1 93 ? 21.705 -27.944 18.502 1.00 48.69 93 ASN A O 1
ATOM 737 N N . ILE A 1 94 ? 21.708 -25.712 18.720 1.00 52.56 94 ILE A N 1
ATOM 738 C CA . ILE A 1 94 ? 21.766 -25.381 17.293 1.00 52.56 94 ILE A CA 1
ATOM 739 C C . ILE A 1 94 ? 22.923 -24.387 17.167 1.00 52.56 94 ILE A C 1
ATOM 741 O O . ILE A 1 94 ? 22.727 -23.192 16.989 1.00 52.56 94 ILE A O 1
ATOM 745 N N . GLU A 1 95 ? 24.142 -24.876 17.390 1.00 53.16 95 GLU A N 1
ATOM 746 C CA . GLU A 1 95 ? 25.361 -24.184 16.967 1.00 53.16 95 GLU A CA 1
ATOM 747 C C . GLU A 1 95 ? 25.620 -24.581 15.515 1.00 53.16 95 GLU A C 1
ATOM 749 O O . GLU A 1 95 ? 26.448 -25.430 15.232 1.00 53.16 95 GLU A O 1
ATOM 754 N N . ASP A 1 96 ? 24.805 -24.024 14.630 1.00 50.97 96 ASP A N 1
ATOM 755 C CA . ASP A 1 96 ? 25.082 -23.813 13.213 1.00 50.97 96 ASP A CA 1
ATOM 756 C C . ASP A 1 96 ? 24.110 -22.696 12.815 1.00 50.97 96 ASP A C 1
ATOM 758 O O . ASP A 1 96 ? 23.046 -22.919 12.234 1.00 50.97 96 ASP A O 1
ATOM 762 N N . GLU A 1 97 ? 24.426 -21.472 13.253 1.00 54.78 97 GLU A N 1
ATOM 763 C CA . GLU A 1 97 ? 23.869 -20.268 12.643 1.00 54.78 97 GLU A CA 1
ATOM 764 C C . GLU A 1 97 ? 24.357 -20.241 11.188 1.00 54.78 97 GLU A C 1
ATOM 766 O O . GLU A 1 97 ? 25.365 -19.618 10.856 1.00 54.78 97 GLU A O 1
ATOM 771 N N . GLU A 1 98 ? 23.642 -20.931 10.295 1.00 51.69 98 GLU A N 1
ATOM 772 C CA . GLU A 1 98 ? 23.532 -20.436 8.931 1.00 51.69 98 GLU A CA 1
ATOM 773 C C . GLU A 1 98 ? 22.968 -19.023 9.068 1.00 51.69 98 GLU A C 1
ATOM 775 O O . GLU A 1 98 ? 21.790 -18.842 9.398 1.00 51.69 98 GLU A O 1
ATOM 780 N N . GLU A 1 99 ? 23.833 -18.015 8.903 1.00 51.28 99 GLU A N 1
ATOM 781 C CA . GLU A 1 99 ? 23.386 -16.638 8.747 1.00 51.28 99 GLU A CA 1
ATOM 782 C C . GLU A 1 99 ? 22.212 -16.668 7.759 1.00 51.28 99 GLU A C 1
ATOM 784 O O . GLU A 1 99 ? 22.366 -17.226 6.664 1.00 51.28 99 GLU A O 1
ATOM 789 N N . PRO A 1 100 ? 21.026 -16.142 8.130 1.00 48.19 100 PRO A N 1
ATOM 790 C CA . PRO A 1 100 ? 19.891 -16.136 7.223 1.00 48.19 100 PRO A CA 1
ATOM 791 C C . PRO A 1 100 ? 20.378 -15.530 5.909 1.00 48.19 100 PRO A C 1
ATOM 793 O O . PRO A 1 100 ? 21.059 -14.499 5.973 1.00 48.19 100 PRO A O 1
ATOM 796 N N . PRO A 1 101 ? 20.098 -16.165 4.751 1.00 47.19 101 PRO A N 1
ATOM 797 C CA . PRO A 1 101 ? 20.631 -15.726 3.473 1.00 47.19 101 PRO A CA 1
ATOM 798 C C . PRO A 1 101 ? 20.393 -14.231 3.386 1.00 47.19 101 PRO A C 1
ATOM 800 O O . PRO A 1 101 ? 19.244 -13.787 3.462 1.00 47.19 101 PRO A O 1
ATOM 803 N N . GLN A 1 102 ? 21.486 -13.461 3.352 1.00 47.72 102 GLN A N 1
ATOM 804 C CA . GLN A 1 102 ? 21.398 -12.021 3.199 1.00 47.72 102 GLN A CA 1
ATOM 805 C C . GLN A 1 102 ? 20.493 -11.813 1.995 1.00 47.72 102 GLN A C 1
ATOM 807 O O . GLN A 1 102 ? 20.796 -12.326 0.920 1.00 47.72 102 GLN A O 1
ATOM 812 N N . ASP A 1 103 ? 19.345 -11.173 2.208 1.00 55.28 103 ASP A N 1
ATOM 813 C CA . ASP A 1 103 ? 18.389 -10.859 1.157 1.00 55.28 103 ASP A CA 1
ATOM 814 C C . ASP A 1 103 ? 19.112 -9.894 0.216 1.00 55.28 103 ASP A C 1
ATOM 816 O O . ASP A 1 103 ? 19.173 -8.680 0.447 1.00 55.28 103 ASP A O 1
ATOM 820 N N . VAL A 1 104 ? 19.849 -10.470 -0.739 1.00 61.06 104 VAL A N 1
ATOM 821 C CA . VAL A 1 104 ? 20.740 -9.742 -1.627 1.00 61.06 104 VAL A CA 1
ATOM 822 C C . VAL A 1 104 ? 19.798 -8.965 -2.512 1.00 61.06 104 VAL A C 1
ATOM 824 O O . VAL A 1 104 ? 19.240 -9.498 -3.467 1.00 61.06 104 VAL A O 1
ATOM 827 N N . ASN A 1 105 ? 19.564 -7.711 -2.138 1.00 80.06 105 ASN A N 1
ATOM 828 C CA . ASN A 1 105 ? 18.791 -6.786 -2.935 1.00 80.06 105 ASN A CA 1
ATOM 829 C C . ASN A 1 105 ? 19.430 -6.759 -4.326 1.00 80.06 105 ASN A C 1
ATOM 831 O O . ASN A 1 105 ? 20.460 -6.123 -4.531 1.00 80.06 105 ASN A O 1
ATOM 835 N N . GLU A 1 106 ? 18.829 -7.478 -5.271 1.00 85.94 106 GLU A N 1
ATOM 836 C CA . GLU A 1 106 ? 19.346 -7.677 -6.629 1.00 85.94 106 GLU A CA 1
ATOM 837 C C . GLU A 1 106 ? 19.473 -6.358 -7.402 1.00 85.94 106 GLU A C 1
ATOM 839 O O . GLU A 1 106 ? 20.136 -6.288 -8.434 1.00 85.94 106 GLU A O 1
ATOM 844 N N . PHE A 1 107 ? 18.816 -5.310 -6.901 1.00 87.56 107 PHE A N 1
ATOM 845 C CA . PHE A 1 107 ? 18.880 -3.967 -7.437 1.00 87.56 107 PHE A CA 1
ATOM 846 C C . PHE A 1 107 ? 19.968 -3.126 -6.772 1.00 87.56 107 PHE A C 1
ATOM 848 O O . PHE A 1 107 ? 20.189 -2.004 -7.212 1.00 87.56 107 PHE A O 1
ATOM 855 N N . ALA A 1 108 ? 20.645 -3.589 -5.722 1.00 87.00 108 ALA A N 1
ATOM 856 C CA . ALA A 1 108 ? 21.717 -2.835 -5.082 1.00 87.00 108 ALA A CA 1
ATOM 857 C C . ALA A 1 108 ? 22.907 -2.656 -6.040 1.00 87.00 108 ALA A C 1
ATOM 859 O O . ALA A 1 108 ? 23.317 -3.581 -6.732 1.00 87.00 108 ALA A O 1
ATOM 860 N N . GLY A 1 109 ? 23.459 -1.442 -6.101 1.00 87.94 109 GLY A N 1
ATOM 861 C CA . GLY A 1 109 ? 24.649 -1.141 -6.906 1.00 87.94 109 GLY A CA 1
ATOM 862 C C . GLY A 1 109 ? 24.428 -0.989 -8.418 1.00 87.94 109 GLY A C 1
ATOM 863 O O . GLY A 1 109 ? 25.314 -0.460 -9.080 1.00 87.94 109 GLY A O 1
ATOM 864 N N . LEU A 1 110 ? 23.262 -1.360 -8.964 1.00 91.25 110 LEU A N 1
ATOM 865 C CA . LEU A 1 110 ? 22.962 -1.156 -10.390 1.00 91.25 110 LEU A CA 1
ATOM 866 C C . LEU A 1 110 ? 22.893 0.335 -10.743 1.00 91.25 110 LEU A C 1
ATOM 868 O O . LEU A 1 110 ? 22.293 1.118 -9.995 1.00 91.25 110 LEU A O 1
ATOM 872 N N . SER A 1 111 ? 23.424 0.724 -11.903 1.00 93.19 111 SER A N 1
ATOM 873 C CA . SER A 1 111 ? 23.181 2.047 -12.491 1.00 93.19 111 SER A CA 1
ATOM 874 C C . SER A 1 111 ? 21.701 2.229 -12.856 1.00 93.19 111 SER A C 1
ATOM 876 O O . SER A 1 111 ? 20.931 1.271 -12.902 1.00 93.19 111 SER A O 1
ATOM 878 N N . HIS A 1 112 ? 21.267 3.465 -13.120 1.00 90.44 112 HIS A N 1
ATOM 879 C CA . HIS A 1 112 ? 19.865 3.727 -13.469 1.00 90.44 112 HIS A CA 1
ATOM 880 C C . HIS A 1 112 ? 19.427 2.992 -14.751 1.00 90.44 112 HIS A C 1
ATOM 882 O O . HIS A 1 112 ? 18.329 2.446 -14.796 1.00 90.44 112 HIS A O 1
ATOM 888 N N . LEU A 1 113 ? 20.291 2.916 -15.771 1.00 92.44 113 LEU A N 1
ATOM 889 C CA . LEU A 1 113 ? 19.979 2.211 -17.020 1.00 92.44 113 LEU A CA 1
ATOM 890 C C . LEU A 1 113 ? 19.874 0.694 -16.814 1.00 92.44 113 LEU A C 1
ATOM 892 O O . LEU A 1 113 ? 18.889 0.097 -17.241 1.00 92.44 113 LEU A O 1
ATOM 896 N N . GLU A 1 114 ? 20.831 0.090 -16.102 1.00 94.38 114 GLU A N 1
ATOM 897 C CA . GLU A 1 114 ? 20.797 -1.343 -15.764 1.00 94.38 114 GLU A CA 1
ATOM 898 C C . GLU A 1 114 ? 19.576 -1.685 -14.906 1.00 94.38 114 GLU A C 1
ATOM 900 O O . GLU A 1 114 ? 18.940 -2.720 -15.099 1.00 94.38 114 GLU A O 1
ATOM 905 N N . LEU A 1 115 ? 19.209 -0.794 -13.981 1.00 93.56 115 LEU A N 1
ATOM 906 C CA . LEU A 1 115 ? 18.016 -0.934 -13.156 1.00 93.56 115 LEU A CA 1
ATOM 907 C C . LEU A 1 115 ? 16.744 -0.968 -14.014 1.00 93.56 115 LEU A C 1
ATOM 909 O O . LEU A 1 115 ? 15.908 -1.852 -13.824 1.00 93.56 115 LEU A O 1
ATOM 913 N N . LEU A 1 116 ? 16.601 -0.041 -14.968 1.00 94.31 116 LEU A N 1
ATOM 914 C CA . LEU A 1 116 ? 15.462 -0.004 -15.890 1.00 94.31 116 LEU A CA 1
ATOM 915 C C . LEU A 1 116 ? 15.411 -1.238 -16.796 1.00 94.31 116 LEU A C 1
ATOM 917 O O . LEU A 1 116 ? 14.331 -1.787 -17.010 1.00 94.31 116 LEU A O 1
ATOM 921 N N . GLU A 1 117 ? 16.555 -1.694 -17.306 1.00 95.31 117 GLU A N 1
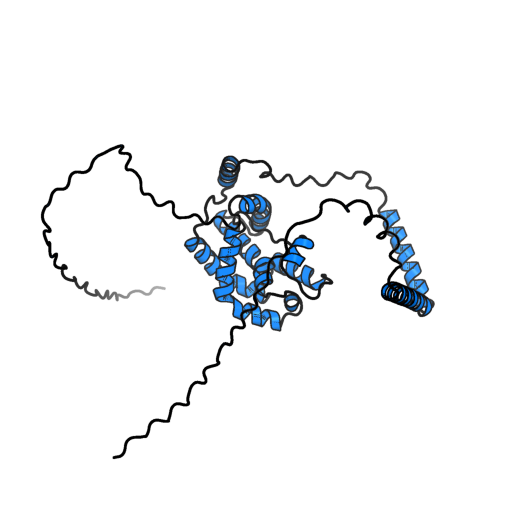ATOM 922 C CA . GLU A 1 117 ? 16.641 -2.904 -18.127 1.00 95.31 117 GLU A CA 1
ATOM 923 C C . GLU A 1 117 ? 16.251 -4.151 -17.327 1.00 95.31 117 GLU A C 1
ATOM 925 O O . GLU A 1 117 ? 15.417 -4.946 -17.771 1.00 95.31 117 GLU A O 1
ATOM 930 N N . LYS A 1 118 ? 16.766 -4.276 -16.099 1.00 94.69 118 LYS A N 1
ATOM 931 C CA . LYS A 1 118 ? 16.410 -5.361 -15.183 1.00 94.69 118 LYS A CA 1
ATOM 932 C C . LYS A 1 118 ? 14.917 -5.345 -14.862 1.00 94.69 118 LYS A C 1
ATOM 934 O O . LYS A 1 118 ? 14.268 -6.382 -14.981 1.00 94.69 118 LYS A O 1
ATOM 939 N N . GLY A 1 119 ? 14.354 -4.184 -14.524 1.00 95.12 119 GLY A N 1
ATOM 940 C CA . GLY A 1 119 ? 12.916 -4.025 -14.296 1.00 95.12 119 GLY A CA 1
ATOM 941 C C . GLY A 1 119 ? 12.089 -4.444 -15.510 1.00 95.12 119 GLY A C 1
ATOM 942 O O . GLY A 1 119 ? 11.171 -5.251 -15.378 1.00 95.12 119 GLY A O 1
ATOM 943 N N . ARG A 1 120 ? 12.474 -3.997 -16.711 1.00 96.00 120 ARG A N 1
ATOM 944 C CA . ARG A 1 120 ? 11.808 -4.373 -17.966 1.00 96.00 120 ARG A CA 1
ATOM 945 C C . ARG A 1 120 ? 11.854 -5.881 -18.212 1.00 96.00 120 ARG A C 1
ATOM 947 O O . ARG A 1 120 ? 10.844 -6.447 -18.615 1.00 96.00 120 ARG A O 1
ATOM 954 N N . SER A 1 121 ? 12.981 -6.539 -17.926 1.00 96.56 121 SER A N 1
ATOM 955 C CA . SER A 1 121 ? 13.105 -8.001 -18.053 1.00 96.56 121 SER A CA 1
ATOM 956 C C . SER A 1 121 ? 12.160 -8.771 -17.120 1.00 96.56 121 SER A C 1
ATOM 958 O O . SER A 1 121 ? 11.757 -9.884 -17.442 1.00 96.56 121 SER A O 1
ATOM 960 N N . LYS A 1 122 ? 11.763 -8.157 -15.995 1.00 96.19 122 LYS A N 1
ATOM 961 C CA . LYS A 1 122 ? 10.770 -8.683 -15.045 1.00 96.19 122 LYS A CA 1
ATOM 962 C C . LYS A 1 122 ? 9.339 -8.205 -15.318 1.00 96.19 122 LYS A C 1
ATOM 964 O O . LYS A 1 122 ? 8.438 -8.521 -14.551 1.00 96.19 122 LYS A O 1
ATOM 969 N N . GLY A 1 123 ? 9.125 -7.424 -16.378 1.00 96.12 123 GLY A N 1
ATOM 970 C CA . GLY A 1 123 ? 7.822 -6.849 -16.708 1.00 96.12 123 GLY A CA 1
ATOM 971 C C . GLY A 1 123 ? 7.401 -5.679 -15.814 1.00 96.12 123 GLY A C 1
ATOM 972 O O . GLY A 1 123 ? 6.216 -5.366 -15.756 1.00 96.12 123 GLY A O 1
ATOM 973 N N . TYR A 1 124 ? 8.328 -5.036 -15.099 1.00 96.94 124 TYR A N 1
ATOM 974 C CA . TYR A 1 124 ? 8.021 -3.867 -14.270 1.00 96.94 124 TYR A CA 1
ATOM 975 C C . TYR A 1 124 ? 7.896 -2.606 -15.141 1.00 96.94 124 TYR A C 1
ATOM 977 O O . TYR A 1 124 ? 8.653 -2.448 -16.107 1.00 96.94 124 TYR A O 1
ATOM 985 N N . PRO A 1 125 ? 6.961 -1.693 -14.823 1.00 95.56 125 PRO A N 1
ATOM 986 C CA . PRO A 1 125 ? 6.794 -0.457 -15.571 1.00 95.56 125 PRO A CA 1
ATOM 987 C C . PRO A 1 125 ? 8.007 0.453 -15.377 1.00 95.56 125 PRO A C 1
ATOM 989 O O . PRO A 1 125 ? 8.475 0.642 -14.259 1.00 95.56 125 PRO A O 1
ATOM 992 N N . THR A 1 126 ? 8.477 1.068 -16.461 1.00 94.69 126 THR A N 1
ATOM 993 C CA . THR A 1 126 ? 9.530 2.098 -16.415 1.00 94.69 126 THR A CA 1
ATOM 994 C C . THR A 1 126 ? 8.968 3.504 -16.216 1.00 94.69 126 THR A C 1
ATOM 996 O O . THR A 1 126 ? 9.703 4.417 -15.859 1.00 94.69 126 THR A O 1
ATOM 999 N N . GLU A 1 127 ? 7.664 3.681 -16.435 1.00 94.19 127 GLU A N 1
ATOM 1000 C CA . GLU A 1 127 ? 6.943 4.944 -16.296 1.00 94.19 127 GLU A CA 1
ATOM 1001 C C . GLU A 1 127 ? 5.556 4.693 -15.689 1.00 94.19 127 GLU A C 1
ATOM 1003 O O . GLU A 1 127 ? 4.932 3.662 -15.948 1.00 94.19 127 GLU A O 1
ATOM 1008 N N . ILE A 1 128 ? 5.049 5.653 -14.911 1.00 93.81 128 ILE A N 1
ATOM 1009 C CA . ILE A 1 128 ? 3.691 5.621 -14.355 1.00 93.81 128 ILE A CA 1
ATOM 1010 C C . ILE A 1 128 ? 2.892 6.756 -14.992 1.00 93.81 128 ILE A C 1
ATOM 1012 O O . ILE A 1 128 ? 3.084 7.925 -14.659 1.00 93.81 128 ILE A O 1
ATOM 1016 N N . ASN A 1 129 ? 1.968 6.416 -15.895 1.00 95.38 129 ASN A N 1
ATOM 1017 C CA . ASN A 1 129 ? 0.974 7.375 -16.368 1.00 95.38 129 ASN A CA 1
ATOM 1018 C C . ASN A 1 129 ? -0.020 7.645 -15.231 1.00 95.38 129 ASN A C 1
ATOM 1020 O O . ASN A 1 129 ? -0.776 6.751 -14.846 1.00 95.38 129 ASN A O 1
ATOM 1024 N N . ARG A 1 130 ? 0.003 8.868 -14.696 1.00 94.75 130 ARG A N 1
ATOM 1025 C CA . ARG A 1 130 ? -0.803 9.263 -13.540 1.00 94.75 130 ARG A CA 1
ATOM 1026 C C . ARG A 1 130 ? -2.296 9.023 -13.756 1.00 94.75 130 ARG A C 1
ATOM 1028 O O . ARG A 1 130 ? -2.906 8.363 -12.924 1.00 94.75 130 ARG A O 1
ATOM 1035 N N . ASP A 1 131 ? -2.866 9.518 -14.851 1.00 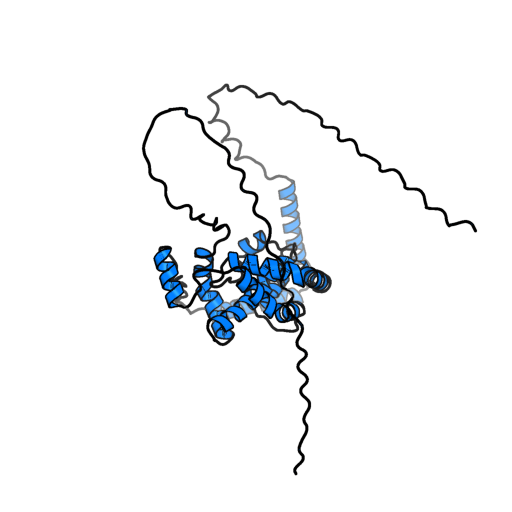96.88 131 ASP A N 1
ATOM 1036 C CA . ASP A 1 131 ? -4.314 9.460 -15.088 1.00 96.88 131 ASP A CA 1
ATOM 1037 C C . ASP A 1 131 ? -4.802 8.011 -15.159 1.00 96.88 131 ASP A C 1
ATOM 1039 O O . ASP A 1 131 ? -5.716 7.612 -14.434 1.00 96.88 131 ASP A O 1
ATOM 1043 N N . ARG A 1 132 ? -4.106 7.181 -15.946 1.00 97.38 132 ARG A N 1
ATOM 1044 C CA . ARG A 1 132 ? -4.399 5.748 -16.050 1.00 97.38 132 ARG A CA 1
ATOM 1045 C C . ARG A 1 132 ? -4.221 5.039 -14.707 1.00 97.38 132 ARG A C 1
ATOM 1047 O O . ARG A 1 132 ? -5.015 4.168 -14.364 1.00 97.38 132 ARG A O 1
ATOM 1054 N N . PHE A 1 133 ? -3.182 5.380 -13.947 1.00 97.62 133 PHE A N 1
ATOM 1055 C CA . PHE A 1 133 ? -2.943 4.783 -12.635 1.00 97.62 133 PHE A CA 1
ATOM 1056 C C . PHE A 1 133 ? -4.062 5.135 -11.647 1.00 97.62 133 PHE A C 1
ATOM 1058 O O . PHE A 1 133 ? -4.595 4.250 -10.979 1.00 97.62 133 PHE A O 1
ATOM 1065 N N . GLU A 1 134 ? -4.477 6.402 -11.592 1.00 97.94 134 GLU A N 1
ATOM 1066 C CA . GLU A 1 134 ? -5.584 6.844 -10.745 1.00 97.94 134 GLU A CA 1
ATOM 1067 C C . GLU A 1 134 ? -6.907 6.157 -11.124 1.00 97.94 134 GLU A C 1
ATOM 1069 O O . GLU A 1 134 ? -7.667 5.772 -10.235 1.00 97.94 134 GLU A O 1
ATOM 1074 N N . GLU A 1 135 ? -7.188 5.960 -12.416 1.00 98.38 135 GLU A N 1
ATOM 1075 C CA . GLU A 1 135 ? -8.357 5.201 -12.887 1.00 98.38 135 GLU A CA 1
ATOM 1076 C C . GLU A 1 135 ? -8.344 3.747 -12.406 1.00 98.38 135 GLU A C 1
ATOM 1078 O O . GLU A 1 135 ? -9.358 3.249 -11.910 1.00 98.38 135 GLU A O 1
ATOM 1083 N N . ARG A 1 136 ? -7.188 3.080 -12.478 1.00 98.38 136 ARG A N 1
ATOM 1084 C CA . ARG A 1 136 ? -7.032 1.711 -11.969 1.00 98.38 136 ARG A CA 1
ATOM 1085 C C . ARG A 1 136 ? -7.232 1.639 -10.456 1.00 98.38 136 ARG A C 1
ATOM 1087 O O . ARG A 1 136 ? -7.956 0.776 -9.972 1.00 98.38 136 ARG A O 1
ATOM 1094 N N . VAL A 1 137 ? -6.679 2.586 -9.694 1.00 98.50 137 VAL A N 1
ATOM 1095 C CA .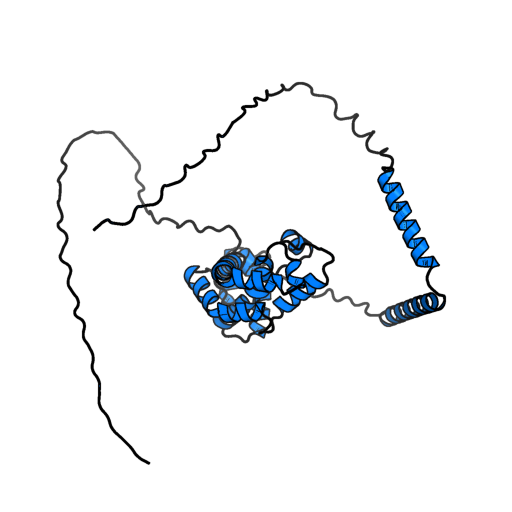 VAL A 1 137 ? -6.925 2.669 -8.242 1.00 98.50 137 VAL A CA 1
ATOM 1096 C C . VAL A 1 137 ? -8.415 2.897 -7.954 1.00 98.50 137 VAL A C 1
ATOM 1098 O O . VAL A 1 137 ? -8.968 2.266 -7.050 1.00 98.50 137 VAL A O 1
ATOM 1101 N N . LYS A 1 138 ? -9.096 3.747 -8.739 1.00 98.50 138 LYS A N 1
ATOM 1102 C CA . LYS A 1 138 ? -10.543 3.992 -8.604 1.00 98.50 138 LYS A CA 1
ATOM 1103 C C . LYS A 1 138 ? -11.371 2.719 -8.795 1.00 98.50 138 LYS A C 1
ATOM 1105 O O . LYS A 1 138 ? -12.348 2.527 -8.071 1.00 98.50 138 LYS A O 1
ATOM 1110 N N . ALA A 1 139 ? -10.965 1.829 -9.703 1.00 98.44 139 ALA A N 1
ATOM 1111 C CA . ALA A 1 139 ? -11.638 0.547 -9.920 1.00 98.44 139 ALA A CA 1
ATOM 1112 C C . ALA A 1 139 ? -11.655 -0.346 -8.660 1.00 98.44 139 ALA A C 1
ATOM 1114 O O . ALA A 1 139 ? -12.568 -1.155 -8.489 1.00 98.44 139 ALA A O 1
ATOM 1115 N N . HIS A 1 140 ? -10.715 -0.147 -7.729 1.00 98.25 140 HIS A N 1
ATOM 1116 C CA . HIS A 1 140 ? -10.628 -0.888 -6.468 1.00 98.25 140 HIS A CA 1
ATOM 1117 C C . HIS A 1 140 ? -11.200 -0.151 -5.248 1.00 98.25 140 HIS A C 1
ATOM 1119 O O . HIS A 1 140 ? -11.039 -0.632 -4.126 1.00 98.25 140 HIS A O 1
ATOM 1125 N N . LEU A 1 141 ? -11.902 0.979 -5.412 1.00 98.31 141 LEU A N 1
ATOM 1126 C CA . LEU A 1 141 ? -12.442 1.742 -4.272 1.00 98.31 141 LEU A CA 1
ATOM 1127 C C . LEU A 1 141 ? -13.392 0.928 -3.393 1.00 98.31 141 LEU A C 1
ATOM 1129 O O . LEU A 1 141 ? -13.337 1.039 -2.171 1.00 98.31 141 LEU A O 1
ATOM 1133 N N . LYS A 1 142 ? -14.228 0.076 -3.997 1.00 98.19 142 LYS A N 1
ATOM 1134 C CA . LYS A 1 142 ? -15.132 -0.798 -3.239 1.00 98.19 142 LYS A CA 1
ATOM 1135 C C . LYS A 1 142 ? -14.350 -1.765 -2.350 1.00 98.19 142 LYS A C 1
ATOM 1137 O O . LYS A 1 142 ? -14.673 -1.940 -1.184 1.00 98.19 142 LYS A O 1
ATOM 1142 N N . THR A 1 143 ? -13.294 -2.362 -2.892 1.00 97.06 143 THR A N 1
ATOM 1143 C CA . THR A 1 143 ? -12.407 -3.243 -2.133 1.00 97.06 143 THR A CA 1
ATOM 1144 C C . THR A 1 143 ? -11.688 -2.483 -1.022 1.00 97.06 143 THR A C 1
ATOM 1146 O O . THR A 1 143 ? -11.648 -2.961 0.106 1.00 97.06 143 THR A O 1
ATOM 1149 N N . ALA A 1 144 ? -11.175 -1.285 -1.319 1.00 97.69 144 ALA A N 1
ATOM 1150 C CA . ALA A 1 144 ? -10.549 -0.398 -0.343 1.00 97.69 144 ALA A CA 1
ATOM 1151 C C . ALA A 1 144 ? -11.485 -0.086 0.835 1.00 97.69 144 ALA A C 1
ATOM 1153 O O . ALA A 1 144 ? -11.065 -0.153 1.988 1.00 97.69 144 ALA A O 1
ATOM 1154 N N . GLU A 1 145 ? -12.757 0.202 0.555 1.00 97.44 145 GLU A N 1
ATOM 1155 C CA . GLU A 1 145 ? -13.778 0.398 1.583 1.00 97.44 145 GLU A CA 1
ATOM 1156 C C . GLU A 1 145 ? -14.006 -0.871 2.415 1.00 97.44 145 GLU A C 1
ATOM 1158 O O . GLU A 1 145 ? -13.953 -0.796 3.643 1.00 97.44 145 GLU A O 1
ATOM 1163 N N . SER A 1 146 ? -14.176 -2.030 1.773 1.00 97.06 146 SER A N 1
ATOM 1164 C CA . SER A 1 146 ? -14.373 -3.308 2.469 1.00 97.06 146 SER A CA 1
ATOM 1165 C C . SER A 1 146 ? -13.184 -3.709 3.356 1.00 97.06 146 SER A C 1
ATOM 1167 O O . SER A 1 146 ? -13.372 -4.342 4.392 1.00 97.06 146 SER A O 1
ATOM 1169 N N . ILE A 1 147 ? -11.954 -3.317 3.010 1.00 96.31 147 ILE A N 1
ATOM 1170 C CA . ILE A 1 147 ? -10.780 -3.526 3.875 1.00 96.31 147 ILE A CA 1
ATOM 1171 C C . ILE A 1 147 ? -10.869 -2.651 5.129 1.00 96.31 147 ILE A C 1
ATOM 1173 O O . ILE A 1 147 ? -10.590 -3.119 6.231 1.00 96.31 147 ILE A O 1
ATOM 1177 N N . LEU A 1 148 ? -11.280 -1.383 4.995 1.00 94.88 148 LEU A N 1
ATOM 1178 C CA . LEU A 1 148 ? -11.438 -0.485 6.147 1.00 94.88 148 LEU A CA 1
ATOM 1179 C C . LEU A 1 148 ? -12.491 -1.005 7.128 1.00 94.88 148 LEU A C 1
ATOM 1181 O O . LEU A 1 148 ? -12.289 -0.905 8.340 1.00 94.88 148 LEU A O 1
ATOM 1185 N N . THR A 1 149 ? -13.589 -1.562 6.610 1.00 92.88 149 THR A N 1
ATOM 1186 C CA . THR A 1 149 ? -14.694 -2.114 7.407 1.00 92.88 149 THR A CA 1
ATOM 1187 C C . THR A 1 149 ? -14.459 -3.551 7.881 1.00 92.88 149 THR A C 1
ATOM 1189 O O . THR A 1 149 ? -15.325 -4.098 8.560 1.00 92.88 149 THR A O 1
ATOM 1192 N N . CYS A 1 150 ? -13.290 -4.144 7.597 1.00 91.31 150 CYS A N 1
ATOM 1193 C CA . CYS A 1 150 ? -12.958 -5.545 7.892 1.00 91.31 150 CYS A CA 1
ATOM 1194 C C . CYS A 1 150 ? -13.893 -6.575 7.231 1.00 91.31 150 CYS A C 1
ATOM 1196 O O . CYS A 1 150 ? -14.016 -7.692 7.728 1.00 91.31 150 CYS A O 1
ATOM 1198 N N . GLU A 1 151 ? -14.565 -6.222 6.137 1.00 93.25 151 GLU A N 1
ATOM 1199 C CA . GLU A 1 151 ? -15.363 -7.167 5.344 1.00 93.25 151 GLU A CA 1
ATOM 1200 C C . GLU A 1 151 ? -14.481 -8.094 4.503 1.00 93.25 151 GLU A C 1
ATOM 1202 O O . GLU A 1 151 ? -14.868 -9.221 4.203 1.00 93.25 151 GLU A O 1
ATOM 1207 N N . VAL A 1 152 ? -13.298 -7.612 4.116 1.00 93.00 152 VAL A N 1
ATOM 1208 C CA . VAL A 1 152 ? -12.295 -8.371 3.368 1.00 93.00 152 VAL A CA 1
ATOM 1209 C C . VAL A 1 152 ? -11.043 -8.502 4.223 1.00 93.00 152 VAL A C 1
ATOM 1211 O O . VAL A 1 152 ? -10.530 -7.513 4.752 1.00 93.00 152 VAL A O 1
ATOM 1214 N N . GLU A 1 153 ? -10.542 -9.729 4.347 1.00 91.62 153 GLU A N 1
ATOM 1215 C CA . GLU A 1 153 ? -9.277 -9.992 5.024 1.00 91.62 153 GLU A CA 1
ATOM 1216 C C . GLU A 1 153 ? -8.111 -9.414 4.218 1.00 91.62 153 GLU A C 1
ATOM 1218 O O . GLU A 1 153 ? -8.020 -9.599 3.006 1.00 91.62 153 GLU A O 1
ATOM 1223 N N . SER A 1 154 ? -7.205 -8.715 4.903 1.00 95.75 154 SER A N 1
ATOM 1224 C CA . SER A 1 154 ? -5.965 -8.213 4.315 1.00 95.75 154 SER A CA 1
ATOM 1225 C C . SER A 1 154 ? -4.802 -8.436 5.287 1.00 95.75 154 SER A C 1
ATOM 1227 O O . SER A 1 154 ? -4.882 -8.005 6.449 1.00 95.75 154 SER A O 1
ATOM 1229 N N . PRO A 1 155 ? -3.691 -9.057 4.845 1.00 95.88 155 PRO A N 1
ATOM 1230 C CA . PRO A 1 155 ? -2.520 -9.267 5.693 1.00 95.88 155 PRO A CA 1
ATOM 1231 C C . PRO A 1 155 ? -1.889 -7.936 6.127 1.00 95.88 155 PRO A C 1
ATOM 1233 O O . PRO A 1 155 ? -1.369 -7.820 7.240 1.00 95.88 155 PRO A O 1
ATOM 1236 N N . PHE A 1 156 ? -1.988 -6.899 5.293 1.00 97.25 156 PHE A N 1
ATOM 1237 C CA . PHE A 1 156 ? -1.479 -5.562 5.596 1.00 97.25 156 PHE A CA 1
ATOM 1238 C C . PHE A 1 156 ? -2.315 -4.872 6.674 1.00 97.25 156 PHE A C 1
ATOM 1240 O O . PHE A 1 156 ? -1.760 -4.299 7.615 1.00 97.25 156 PHE A O 1
ATOM 1247 N N . TYR A 1 157 ? -3.644 -5.002 6.605 1.00 96.12 157 TYR A N 1
ATOM 1248 C CA . TYR A 1 157 ? -4.536 -4.536 7.667 1.00 96.12 157 TYR A CA 1
ATOM 1249 C C . TYR A 1 157 ? -4.241 -5.244 8.992 1.00 96.12 157 TYR A C 1
ATOM 1251 O O . TYR A 1 157 ? -4.073 -4.587 10.022 1.00 96.12 157 TYR A O 1
ATOM 1259 N N . ALA A 1 158 ? -4.110 -6.574 8.973 1.00 96.62 158 ALA A N 1
ATOM 1260 C CA . ALA A 1 158 ? -3.778 -7.356 10.161 1.00 96.62 158 ALA A CA 1
ATOM 1261 C C . ALA A 1 158 ? -2.429 -6.930 10.769 1.00 96.62 158 ALA A C 1
ATOM 1263 O O . ALA A 1 158 ? -2.325 -6.759 11.986 1.00 96.62 158 ALA A O 1
ATOM 1264 N N . LYS A 1 159 ? -1.411 -6.680 9.932 1.00 96.62 159 LYS A N 1
ATOM 1265 C CA . LYS A 1 159 ? -0.097 -6.179 10.362 1.00 96.62 159 LYS A CA 1
ATOM 1266 C C . LYS A 1 159 ? -0.187 -4.780 10.980 1.00 96.62 159 LYS A C 1
ATOM 1268 O O . LYS A 1 159 ? 0.383 -4.557 12.048 1.00 96.62 159 LYS A O 1
ATOM 1273 N N . ALA A 1 160 ? -0.926 -3.858 10.360 1.00 96.44 160 ALA A N 1
ATOM 1274 C CA . ALA A 1 160 ? -1.130 -2.503 10.875 1.00 96.44 160 ALA A CA 1
ATOM 1275 C C . ALA A 1 160 ? -1.881 -2.504 12.217 1.00 96.44 160 ALA A C 1
ATOM 1277 O O . ALA A 1 160 ? -1.469 -1.818 13.158 1.00 96.44 160 ALA A O 1
ATOM 1278 N N . LYS A 1 161 ? -2.934 -3.325 12.326 1.00 96.88 161 LYS A N 1
ATOM 1279 C CA . LYS A 1 161 ? -3.692 -3.538 13.562 1.00 96.88 161 LYS A CA 1
ATOM 1280 C C . LYS A 1 161 ? -2.801 -4.095 14.667 1.00 96.88 161 LYS A C 1
ATOM 1282 O O . LYS A 1 161 ? -2.721 -3.488 15.733 1.00 96.88 161 LYS A O 1
ATOM 1287 N N . LYS A 1 162 ? -2.083 -5.190 14.393 1.00 97.25 162 LYS A N 1
ATOM 1288 C CA . LYS A 1 162 ? -1.160 -5.818 15.347 1.00 97.25 162 LYS A CA 1
ATOM 1289 C C . LYS A 1 162 ? -0.134 -4.808 15.852 1.00 97.25 162 LYS A C 1
ATOM 1291 O O . LYS A 1 162 ? 0.020 -4.663 17.057 1.00 97.25 162 LYS A O 1
ATOM 1296 N N . TYR A 1 163 ? 0.503 -4.065 14.946 1.00 97.06 163 TYR A N 1
ATOM 1297 C CA . TYR A 1 163 ? 1.473 -3.034 15.310 1.00 97.06 163 TYR A CA 1
ATOM 1298 C C . TYR A 1 163 ? 0.862 -1.959 16.220 1.00 97.06 163 TYR A C 1
ATOM 1300 O O . TYR A 1 163 ? 1.448 -1.612 17.244 1.00 97.06 163 TYR A O 1
ATOM 1308 N N . ALA A 1 164 ? -0.330 -1.453 15.894 1.00 96.56 164 ALA A N 1
ATOM 1309 C CA . ALA A 1 164 ? -0.998 -0.462 16.728 1.00 96.56 164 ALA A CA 1
ATOM 1310 C C . ALA A 1 164 ? -1.352 -1.019 18.114 1.00 96.56 164 ALA A C 1
ATOM 1312 O O . ALA A 1 164 ? -1.155 -0.337 19.117 1.00 96.56 164 ALA A O 1
ATOM 1313 N N . GLU A 1 165 ? -1.849 -2.250 18.199 1.00 96.12 165 GLU A N 1
ATOM 1314 C CA . GLU A 1 165 ? -2.225 -2.889 19.463 1.00 96.12 165 GLU A CA 1
ATOM 1315 C C . GLU A 1 165 ? -1.008 -3.140 20.360 1.00 96.12 165 GLU A C 1
ATOM 1317 O O . GLU A 1 165 ? -1.056 -2.799 21.543 1.00 96.12 165 GLU A O 1
ATOM 1322 N N . THR A 1 166 ? 0.103 -3.627 19.798 1.00 96.38 166 THR A N 1
ATOM 1323 C CA . THR A 1 166 ? 1.327 -3.936 20.555 1.00 96.38 166 THR A CA 1
ATOM 1324 C C . THR A 1 166 ? 2.210 -2.722 20.826 1.00 96.38 166 THR A C 1
ATOM 1326 O O . THR A 1 166 ? 3.052 -2.771 21.720 1.00 96.38 166 THR A O 1
ATOM 1329 N N . SER A 1 167 ? 2.063 -1.631 20.068 1.00 93.94 167 SER A N 1
ATOM 1330 C CA . SER A 1 167 ? 2.898 -0.444 20.255 1.00 93.94 167 SER A CA 1
ATOM 1331 C C . SER A 1 167 ? 2.611 0.225 21.609 1.00 93.94 167 SER A C 1
ATOM 1333 O O . SER A 1 167 ? 1.450 0.564 21.893 1.00 93.94 167 SER A O 1
ATOM 1335 N N . PRO A 1 168 ? 3.651 0.498 22.428 1.00 92.75 168 PRO A N 1
ATOM 1336 C CA . PRO A 1 168 ? 3.499 1.233 23.684 1.00 92.75 168 PRO A CA 1
ATOM 1337 C C . PRO A 1 168 ? 3.199 2.721 23.445 1.00 92.75 168 PRO A C 1
ATOM 1339 O O . PRO A 1 168 ? 2.827 3.447 24.367 1.00 92.75 168 PRO A O 1
ATOM 1342 N N . LYS A 1 169 ? 3.361 3.203 22.206 1.00 92.50 169 LYS A N 1
ATOM 1343 C CA . LYS A 1 169 ? 3.178 4.608 21.851 1.00 92.50 169 LYS A CA 1
ATOM 1344 C C . LYS A 1 169 ? 1.687 4.929 21.779 1.00 92.50 169 LYS A C 1
ATOM 1346 O O . LYS A 1 169 ? 0.917 4.275 21.076 1.00 92.50 169 LYS A O 1
ATOM 1351 N N . ARG A 1 170 ? 1.283 5.986 22.488 1.00 90.62 170 ARG A N 1
ATOM 1352 C CA . ARG A 1 170 ? -0.097 6.501 22.452 1.00 90.62 170 ARG A CA 1
ATOM 1353 C C . ARG A 1 170 ? -0.455 7.085 21.084 1.00 90.62 170 ARG A C 1
ATOM 1355 O O . ARG A 1 170 ? -1.591 6.946 20.648 1.00 90.62 170 ARG A O 1
ATOM 1362 N N . ASN A 1 171 ? 0.523 7.728 20.450 1.00 93.56 171 ASN A N 1
ATOM 1363 C CA . ASN A 1 171 ? 0.378 8.472 19.210 1.00 93.56 171 ASN A CA 1
ATOM 1364 C C . ASN A 1 171 ? 1.413 7.969 18.196 1.00 93.56 171 ASN A C 1
ATOM 1366 O O . ASN A 1 171 ? 2.613 8.169 18.376 1.00 93.56 171 ASN A O 1
ATOM 1370 N N . ILE A 1 172 ? 0.942 7.328 17.135 1.00 95.62 172 ILE A N 1
ATOM 1371 C CA . ILE A 1 172 ? 1.740 6.781 16.044 1.00 95.62 172 ILE A CA 1
ATOM 1372 C C . ILE A 1 172 ? 1.703 7.777 14.883 1.00 95.62 172 ILE A C 1
ATOM 1374 O O . ILE A 1 172 ? 0.639 8.149 14.385 1.00 95.62 172 ILE A O 1
ATOM 1378 N N . ASN A 1 173 ? 2.881 8.217 14.454 1.00 94.69 173 ASN A N 1
ATOM 1379 C CA . ASN A 1 173 ? 3.082 9.094 13.300 1.00 94.69 173 ASN A CA 1
ATOM 1380 C C . ASN A 1 173 ? 4.121 8.495 12.337 1.00 94.69 173 ASN A C 1
ATOM 1382 O O . ASN A 1 173 ? 4.715 7.460 12.625 1.00 94.69 173 ASN A O 1
ATOM 1386 N N . ARG A 1 174 ? 4.371 9.145 11.195 1.00 92.25 174 ARG A N 1
ATOM 1387 C CA . ARG A 1 174 ? 5.331 8.630 10.200 1.00 92.25 174 ARG A CA 1
ATOM 1388 C C . ARG A 1 174 ? 6.761 8.492 10.745 1.00 92.25 174 ARG A C 1
ATOM 1390 O O . ARG A 1 174 ? 7.429 7.519 10.427 1.00 92.25 174 ARG A O 1
ATOM 1397 N N . ILE A 1 175 ? 7.200 9.401 11.622 1.00 92.25 175 ILE A N 1
ATOM 1398 C CA . ILE A 1 175 ? 8.523 9.326 12.275 1.00 92.25 175 ILE A CA 1
ATOM 1399 C C . ILE A 1 175 ? 8.614 8.075 13.158 1.00 92.25 175 ILE A C 1
ATOM 1401 O O . ILE A 1 175 ? 9.600 7.347 13.130 1.00 92.25 175 ILE A O 1
ATOM 1405 N N . THR A 1 176 ? 7.550 7.806 13.913 1.00 93.12 176 THR A N 1
ATOM 1406 C CA . THR A 1 176 ? 7.414 6.626 14.769 1.00 93.12 176 THR A CA 1
ATOM 1407 C C . THR A 1 176 ? 7.511 5.339 13.958 1.00 93.12 176 THR A C 1
ATOM 1409 O O . THR A 1 176 ? 8.257 4.443 14.339 1.00 93.12 176 THR A O 1
ATOM 1412 N N . LEU A 1 177 ? 6.794 5.275 12.834 1.00 94.12 177 LEU A N 1
ATOM 1413 C CA . LEU A 1 177 ? 6.816 4.131 11.926 1.00 94.12 177 LEU A CA 1
ATOM 1414 C C . LEU A 1 177 ? 8.207 3.912 11.326 1.00 94.12 177 LEU A C 1
ATOM 1416 O O . LEU A 1 177 ? 8.686 2.785 11.319 1.00 94.12 177 LEU A O 1
ATOM 1420 N N . ALA A 1 178 ? 8.876 4.981 10.887 1.00 91.19 178 ALA A N 1
ATOM 1421 C CA . ALA A 1 178 ? 10.232 4.902 10.352 1.00 91.19 178 ALA A CA 1
ATOM 1422 C C . ALA A 1 178 ? 11.234 4.378 11.395 1.00 91.19 178 ALA A C 1
ATOM 1424 O O . ALA A 1 178 ? 12.025 3.488 11.090 1.00 91.19 178 ALA A O 1
ATOM 1425 N N . PHE A 1 179 ? 11.166 4.877 12.635 1.00 92.56 179 PHE A N 1
ATOM 1426 C CA . PHE A 1 179 ? 12.031 4.416 13.725 1.00 92.56 179 PHE A CA 1
ATOM 1427 C C . PHE A 1 179 ? 11.796 2.939 14.063 1.00 92.56 179 PHE A C 1
ATOM 1429 O O . PHE A 1 179 ? 12.744 2.185 14.259 1.00 92.56 179 PHE A O 1
ATOM 1436 N N . ASP A 1 180 ? 10.533 2.509 14.062 1.00 92.81 180 ASP A N 1
ATOM 1437 C CA . ASP A 1 180 ? 10.154 1.122 14.341 1.00 92.81 180 ASP A CA 1
ATOM 1438 C C . ASP A 1 180 ? 10.304 0.206 13.108 1.00 92.81 180 ASP A C 1
ATOM 1440 O O . ASP A 1 180 ? 9.860 -0.942 13.142 1.00 92.81 180 ASP A O 1
ATOM 1444 N N . LYS A 1 181 ? 10.900 0.704 12.010 1.00 92.06 181 LYS A N 1
ATOM 1445 C CA . LYS A 1 181 ? 11.062 0.000 10.723 1.00 92.06 181 LYS A CA 1
ATOM 1446 C C . LYS A 1 181 ? 9.747 -0.583 10.189 1.00 92.06 181 LYS A C 1
ATOM 1448 O O . LYS A 1 181 ? 9.712 -1.616 9.523 1.00 92.06 181 LYS A O 1
ATOM 1453 N N . MET A 1 182 ? 8.643 0.094 10.486 1.00 92.81 182 MET A N 1
ATOM 1454 C CA . MET A 1 182 ? 7.307 -0.257 10.038 1.00 92.81 182 MET A CA 1
ATOM 1455 C C . MET A 1 182 ? 7.020 0.477 8.727 1.00 92.81 182 MET A C 1
ATOM 1457 O O . MET A 1 182 ? 6.278 1.459 8.677 1.00 92.81 182 MET A O 1
ATOM 1461 N N . THR A 1 183 ? 7.663 0.016 7.658 1.00 89.56 183 THR A N 1
ATOM 1462 C CA . THR A 1 183 ? 7.447 0.519 6.303 1.00 89.56 183 THR A CA 1
ATOM 1463 C C . THR A 1 183 ? 6.661 -0.510 5.489 1.00 89.56 183 THR A C 1
ATOM 1465 O O . THR A 1 183 ? 7.075 -1.668 5.388 1.00 89.56 183 THR A O 1
ATOM 1468 N N . PRO A 1 184 ? 5.505 -0.136 4.919 1.00 92.81 184 PRO A N 1
ATOM 1469 C CA . PRO A 1 184 ? 4.777 -1.020 4.026 1.00 92.81 184 PRO A CA 1
ATOM 1470 C C . PRO A 1 184 ? 5.543 -1.167 2.698 1.00 92.81 184 PRO A C 1
ATOM 1472 O O . PRO A 1 184 ? 6.189 -0.204 2.254 1.00 92.81 184 PRO A O 1
ATOM 1475 N N . PRO A 1 185 ? 5.487 -2.350 2.059 1.00 95.69 185 PRO A N 1
ATOM 1476 C CA . PRO A 1 185 ? 6.077 -2.542 0.742 1.00 95.69 185 PRO A CA 1
ATOM 1477 C C . PRO A 1 185 ? 5.318 -1.704 -0.293 1.00 95.69 185 PRO A C 1
ATOM 1479 O O . PRO A 1 185 ? 4.097 -1.554 -0.219 1.00 95.69 185 PRO A O 1
ATOM 1482 N N . LYS A 1 186 ? 6.057 -1.134 -1.246 1.00 96.12 186 LYS A N 1
ATOM 1483 C CA . LYS A 1 186 ? 5.522 -0.219 -2.276 1.00 96.12 186 LYS A CA 1
ATOM 1484 C C . LYS A 1 186 ? 5.530 -0.850 -3.667 1.00 96.12 186 LYS A C 1
ATOM 1486 O O . LYS A 1 186 ? 4.962 -0.284 -4.598 1.00 96.12 186 LYS A O 1
ATOM 1491 N N . GLY A 1 187 ? 6.183 -2.006 -3.800 1.00 97.44 187 GLY A N 1
ATOM 1492 C CA . GLY A 1 187 ? 6.420 -2.676 -5.070 1.00 97.44 187 GLY A CA 1
ATOM 1493 C C . GLY A 1 187 ? 7.098 -1.787 -6.097 1.00 97.44 187 GLY A C 1
ATOM 1494 O O . GLY A 1 187 ? 7.662 -0.737 -5.776 1.00 97.44 187 GLY A O 1
ATOM 1495 N N . TYR A 1 188 ? 6.969 -2.186 -7.359 1.00 97.88 188 TYR A N 1
ATOM 1496 C CA . TYR A 1 188 ? 7.505 -1.438 -8.485 1.00 97.88 188 TYR A CA 1
ATOM 1497 C C . TYR A 1 188 ? 6.824 -0.084 -8.709 1.00 97.88 188 TYR A C 1
ATOM 1499 O O . TYR A 1 188 ? 7.280 0.660 -9.563 1.00 97.88 188 TYR A O 1
ATOM 1507 N N . PHE A 1 189 ? 5.764 0.272 -7.976 1.00 97.75 189 PHE A N 1
ATOM 1508 C CA . PHE A 1 189 ? 5.129 1.589 -8.090 1.00 97.75 189 PHE A CA 1
ATOM 1509 C C . PHE A 1 189 ? 5.854 2.684 -7.288 1.00 97.75 189 PHE A C 1
ATOM 1511 O O . PHE A 1 189 ? 5.684 3.875 -7.564 1.00 97.75 189 PHE A O 1
ATOM 1518 N N . GLY A 1 190 ? 6.661 2.293 -6.295 1.00 96.56 190 GLY A N 1
ATOM 1519 C CA . GLY A 1 190 ? 7.491 3.210 -5.517 1.00 96.56 190 GLY A CA 1
ATOM 1520 C C . GLY A 1 190 ? 6.718 4.296 -4.765 1.00 96.56 190 GLY A C 1
ATOM 1521 O O . GLY A 1 190 ? 5.545 4.147 -4.422 1.00 96.56 190 GLY A O 1
ATOM 1522 N N . TYR A 1 191 ? 7.390 5.414 -4.485 1.00 95.62 191 TYR A N 1
ATOM 1523 C CA . TYR A 1 191 ? 6.800 6.534 -3.747 1.00 95.62 191 TYR A CA 1
ATOM 1524 C C . TYR A 1 191 ? 5.763 7.298 -4.577 1.00 95.62 191 TYR A C 1
ATOM 1526 O O . TYR A 1 191 ? 4.741 7.703 -4.024 1.00 95.62 191 TYR A O 1
ATOM 1534 N N . LYS A 1 192 ? 5.970 7.437 -5.896 1.00 95.31 192 LYS A N 1
ATOM 1535 C CA . LYS A 1 192 ? 4.994 8.095 -6.787 1.00 95.31 192 LYS A CA 1
ATOM 1536 C C . LYS A 1 192 ? 3.656 7.364 -6.818 1.00 95.31 192 LYS A C 1
ATOM 1538 O O . LYS A 1 192 ? 2.609 7.992 -6.701 1.00 95.31 192 LYS A O 1
ATOM 1543 N N . GLY A 1 193 ? 3.674 6.034 -6.915 1.00 97.31 193 GLY A N 1
ATOM 1544 C CA . GLY A 1 193 ? 2.444 5.250 -6.850 1.00 97.31 193 GLY A CA 1
ATOM 1545 C C . GLY A 1 193 ? 1.708 5.442 -5.529 1.00 97.31 193 GLY A C 1
ATOM 1546 O O . GLY A 1 193 ? 0.486 5.584 -5.519 1.00 97.31 193 GLY A O 1
ATOM 1547 N N . VAL A 1 194 ? 2.441 5.476 -4.407 1.00 96.88 194 VAL A N 1
ATOM 1548 C CA . VAL A 1 194 ? 1.846 5.704 -3.079 1.00 96.88 194 VAL A CA 1
ATOM 1549 C C . VAL A 1 194 ? 1.204 7.084 -3.012 1.00 96.88 194 VAL A C 1
ATOM 1551 O O . VAL A 1 194 ? 0.103 7.205 -2.482 1.00 96.88 194 VAL A O 1
ATOM 1554 N N . GLU A 1 195 ? 1.845 8.111 -3.568 1.00 96.00 195 GLU A N 1
ATOM 1555 C CA . GLU A 1 195 ? 1.299 9.467 -3.644 1.00 96.00 195 GLU A CA 1
ATOM 1556 C C . GLU A 1 195 ? -0.006 9.511 -4.452 1.00 96.00 195 GLU A C 1
ATOM 1558 O O . GLU A 1 195 ? -1.028 9.983 -3.945 1.00 96.00 195 GLU A O 1
ATOM 1563 N N . TYR A 1 196 ? -0.010 8.956 -5.668 1.00 96.94 196 TYR A N 1
ATOM 1564 C CA . TYR A 1 196 ? -1.195 8.943 -6.533 1.00 96.94 196 TYR A CA 1
ATOM 1565 C C . TYR A 1 196 ? -2.343 8.133 -5.921 1.00 96.94 196 TYR A C 1
ATOM 1567 O O . TYR A 1 196 ? -3.481 8.604 -5.867 1.00 96.94 196 TYR A O 1
ATOM 1575 N N . ALA A 1 197 ? -2.054 6.948 -5.377 1.00 98.12 197 ALA A N 1
ATOM 1576 C CA . ALA A 1 197 ? -3.058 6.134 -4.698 1.00 98.12 197 ALA A CA 1
ATOM 1577 C C . ALA A 1 197 ? -3.594 6.829 -3.437 1.00 98.12 197 ALA A C 1
ATOM 1579 O O . ALA A 1 197 ? -4.802 6.836 -3.199 1.00 98.12 197 ALA A O 1
ATOM 1580 N N . SER A 1 198 ? -2.718 7.467 -2.655 1.00 97.25 198 SER A N 1
ATOM 1581 C CA . SER A 1 198 ? -3.110 8.231 -1.466 1.00 97.25 198 SER A CA 1
ATOM 1582 C C . SER A 1 198 ? -4.063 9.364 -1.814 1.00 97.25 198 SER A C 1
ATOM 1584 O O . SER A 1 198 ? -5.045 9.557 -1.098 1.00 97.25 198 SER A O 1
ATOM 1586 N N . LEU A 1 199 ? -3.799 10.096 -2.900 1.00 97.19 199 LEU A N 1
ATOM 1587 C CA . LEU A 1 199 ? -4.670 11.171 -3.361 1.00 97.19 199 LEU A CA 1
ATOM 1588 C C . LEU A 1 199 ? -6.064 10.632 -3.697 1.00 97.19 199 LEU A C 1
ATOM 1590 O O . LEU A 1 199 ? -7.051 11.116 -3.148 1.00 97.19 199 LEU A O 1
ATOM 1594 N N . VAL A 1 200 ? -6.146 9.577 -4.514 1.00 98.38 200 VAL A N 1
ATOM 1595 C CA . VAL A 1 200 ? -7.424 8.952 -4.894 1.00 98.38 200 VAL A CA 1
ATOM 1596 C C . VAL A 1 200 ? -8.196 8.465 -3.666 1.00 98.38 200 VAL A C 1
ATOM 1598 O O . VAL A 1 200 ? -9.388 8.753 -3.533 1.00 98.38 200 VAL A O 1
ATOM 1601 N N . LEU A 1 201 ? -7.536 7.758 -2.746 1.00 98.38 201 LEU A N 1
ATOM 1602 C CA . LEU A 1 201 ? -8.178 7.228 -1.541 1.00 98.38 201 LEU A CA 1
ATOM 1603 C C . LEU A 1 201 ? -8.647 8.337 -0.600 1.00 98.38 201 LEU A C 1
ATOM 1605 O O . LEU A 1 201 ? -9.749 8.255 -0.063 1.00 98.38 201 LEU A O 1
ATOM 1609 N N . GLN A 1 202 ? -7.859 9.395 -0.414 1.00 97.50 202 GLN A N 1
ATOM 1610 C CA . GLN A 1 202 ? -8.267 10.529 0.414 1.00 97.50 202 GLN A CA 1
ATOM 1611 C C . GLN A 1 202 ? -9.439 11.285 -0.216 1.00 97.50 202 GLN A C 1
ATOM 1613 O O . GLN A 1 202 ? -10.413 11.569 0.474 1.00 97.50 202 GLN A O 1
ATOM 1618 N N . THR A 1 203 ? -9.421 11.533 -1.526 1.00 98.00 203 THR A N 1
ATOM 1619 C CA . THR A 1 203 ? -10.533 12.213 -2.205 1.00 98.00 203 THR A CA 1
ATOM 1620 C C . THR A 1 203 ? -11.851 11.446 -2.086 1.00 98.00 203 THR A C 1
ATOM 1622 O O . THR A 1 203 ? -12.897 12.070 -1.920 1.00 98.00 203 THR A O 1
ATOM 1625 N N . ASN A 1 204 ? -11.821 10.111 -2.144 1.00 98.25 204 ASN A N 1
ATOM 1626 C CA . ASN A 1 204 ? -13.044 9.306 -2.226 1.00 98.25 204 ASN A CA 1
ATOM 1627 C C . ASN A 1 204 ? -13.482 8.689 -0.888 1.00 98.25 204 ASN A C 1
ATOM 1629 O O . ASN A 1 204 ? -14.676 8.529 -0.658 1.00 98.25 204 ASN A O 1
ATOM 1633 N N . LEU A 1 205 ? -12.548 8.347 0.006 1.00 97.81 205 LEU A N 1
ATOM 1634 C CA . LEU A 1 205 ? -12.820 7.543 1.208 1.00 97.81 205 LEU A CA 1
ATOM 1635 C C . LEU A 1 205 ? -12.427 8.230 2.524 1.00 97.81 205 LEU A C 1
ATOM 1637 O O . LEU A 1 205 ? -12.544 7.618 3.586 1.00 97.81 205 LEU A O 1
ATOM 1641 N N . GLN A 1 206 ? -11.994 9.497 2.514 1.00 96.50 206 GLN A N 1
ATOM 1642 C CA . GLN A 1 206 ? -11.567 10.182 3.743 1.00 96.50 206 GLN A CA 1
ATOM 1643 C C . GLN A 1 206 ? -12.663 10.238 4.815 1.00 96.50 206 GLN A C 1
ATOM 1645 O O . GLN A 1 206 ? -12.370 9.991 5.983 1.00 96.50 206 GLN A O 1
ATOM 1650 N N . GLN A 1 207 ? -13.916 10.531 4.452 1.00 96.62 207 GLN A N 1
ATOM 1651 C CA . GLN A 1 207 ? -15.011 10.572 5.434 1.00 96.62 207 GLN A CA 1
ATOM 1652 C C . GLN A 1 207 ? -15.246 9.198 6.068 1.00 96.62 207 GLN A C 1
ATOM 1654 O O . GLN A 1 207 ? -15.270 9.080 7.292 1.00 96.62 207 GLN A O 1
ATOM 1659 N N . LYS A 1 208 ? -15.295 8.148 5.243 1.00 96.62 208 LYS A N 1
ATOM 1660 C CA . LYS A 1 208 ? -15.449 6.765 5.702 1.00 96.62 208 LYS A CA 1
ATOM 1661 C C . LYS A 1 208 ? -14.311 6.337 6.627 1.00 96.62 208 LYS A C 1
ATOM 1663 O O . LYS A 1 208 ? -14.546 5.715 7.663 1.00 96.62 208 LYS A O 1
ATOM 1668 N N . LEU A 1 209 ? -13.074 6.700 6.291 1.00 96.81 209 LEU A N 1
ATOM 1669 C CA . LEU A 1 209 ? -11.913 6.436 7.134 1.00 96.81 209 LEU A CA 1
ATOM 1670 C C . LEU A 1 209 ? -12.033 7.137 8.497 1.00 96.81 209 LEU A C 1
ATOM 1672 O O . LEU A 1 209 ? -11.780 6.515 9.526 1.00 96.81 209 LEU A O 1
ATOM 1676 N N . LEU A 1 210 ? -12.453 8.406 8.526 1.00 96.38 210 LEU A N 1
ATOM 1677 C CA . LEU A 1 210 ? -12.652 9.150 9.775 1.00 96.38 210 LEU A CA 1
ATOM 1678 C C . LEU A 1 210 ? -13.771 8.550 10.636 1.00 96.38 210 LEU A C 1
ATOM 1680 O O . LEU A 1 210 ? -13.644 8.491 11.858 1.00 96.38 210 LEU A O 1
ATOM 1684 N N . GLU A 1 211 ? -14.864 8.097 10.025 1.00 96.00 211 GLU A N 1
ATOM 1685 C CA . GLU A 1 211 ? -15.940 7.378 10.717 1.00 96.00 211 GLU A CA 1
ATOM 1686 C C . GLU A 1 211 ? -15.440 6.061 11.313 1.00 96.00 211 GLU A C 1
ATOM 1688 O O . GLU A 1 211 ? -15.640 5.801 12.501 1.00 96.00 211 GLU A O 1
ATOM 1693 N N . THR A 1 212 ? -14.701 5.282 10.523 1.00 95.00 212 THR A N 1
ATOM 1694 C CA . THR A 1 212 ? -14.113 4.007 10.952 1.00 95.00 212 THR A CA 1
ATOM 1695 C C . THR A 1 212 ? -13.112 4.214 12.089 1.00 95.00 212 THR A C 1
ATOM 1697 O O . THR A 1 212 ? -13.122 3.478 13.075 1.00 95.00 212 THR A O 1
ATOM 1700 N N . GLN A 1 213 ? -12.292 5.267 12.032 1.00 94.75 213 GLN A N 1
ATOM 1701 C CA . GLN A 1 213 ? -11.348 5.604 13.097 1.00 94.75 213 GLN A CA 1
ATOM 1702 C C . GLN A 1 213 ? -12.058 5.961 14.415 1.00 94.75 213 GLN A C 1
ATOM 1704 O O . GLN A 1 213 ? -11.545 5.673 15.499 1.00 94.75 213 GLN A O 1
ATOM 1709 N N . LYS A 1 214 ? -13.260 6.554 14.367 1.00 94.56 214 LYS A N 1
ATOM 1710 C CA . LYS A 1 214 ? -14.048 6.857 15.578 1.00 94.56 214 LYS A CA 1
ATOM 1711 C C . LYS A 1 214 ? -14.566 5.595 16.262 1.00 94.56 214 LYS A C 1
ATOM 1713 O O . LYS A 1 214 ? -14.631 5.570 17.496 1.00 94.56 214 LYS A O 1
ATOM 1718 N N . THR A 1 215 ? -14.916 4.565 15.499 1.00 94.50 215 THR A N 1
ATOM 1719 C CA . THR A 1 215 ? -15.470 3.308 16.024 1.00 94.50 215 THR A CA 1
ATOM 1720 C C . THR A 1 215 ? -14.398 2.264 16.326 1.00 94.50 215 THR A C 1
ATOM 1722 O O . THR A 1 215 ? -14.609 1.422 17.192 1.00 94.50 215 THR A O 1
ATOM 1725 N N . THR A 1 216 ? -13.225 2.360 15.698 1.00 95.00 216 THR A N 1
ATOM 1726 C CA . THR A 1 216 ? -12.174 1.337 15.754 1.00 95.00 216 THR A CA 1
ATOM 1727 C C . THR A 1 216 ? -11.021 1.762 16.678 1.00 95.00 216 THR A C 1
ATOM 1729 O O . THR A 1 216 ? -10.227 2.629 16.304 1.00 95.00 216 THR A O 1
ATOM 1732 N N . PRO A 1 217 ? -10.874 1.177 17.890 1.00 94.12 217 PRO A N 1
ATOM 1733 C CA . PRO A 1 217 ? -9.939 1.677 18.904 1.00 94.12 217 PRO A CA 1
ATOM 1734 C C . PRO A 1 217 ? -8.470 1.717 18.470 1.00 94.12 217 PRO A C 1
ATOM 1736 O O . PRO A 1 217 ? -7.783 2.694 18.761 1.00 94.12 217 PRO A O 1
ATOM 1739 N N . TRP A 1 218 ? -7.987 0.699 17.751 1.00 95.19 218 TRP A N 1
ATOM 1740 C CA . TRP A 1 218 ? -6.584 0.631 17.329 1.00 95.19 218 TRP A CA 1
ATOM 1741 C C . TRP A 1 218 ? -6.229 1.743 16.327 1.00 95.19 218 TRP A C 1
ATOM 1743 O O . TRP A 1 218 ? -5.146 2.321 16.408 1.00 95.19 218 TRP A O 1
ATOM 1753 N N . MET A 1 219 ? -7.168 2.128 15.452 1.00 95.88 219 MET A N 1
ATOM 1754 C CA . MET A 1 219 ? -6.962 3.208 14.481 1.00 95.88 219 MET A CA 1
ATOM 1755 C C . MET A 1 219 ? -6.802 4.579 15.152 1.00 95.88 219 MET A C 1
ATOM 1757 O O . MET A 1 219 ? -6.154 5.468 14.600 1.00 95.88 219 MET A O 1
ATOM 1761 N N . LYS A 1 220 ? -7.352 4.772 16.360 1.00 95.44 220 LYS A N 1
ATOM 1762 C CA . LYS A 1 220 ? -7.228 6.036 17.112 1.00 95.44 220 LYS A CA 1
ATOM 1763 C C . LYS A 1 220 ? -5.801 6.332 17.560 1.00 95.44 220 LYS A C 1
ATOM 1765 O O . LYS A 1 220 ? -5.507 7.480 17.876 1.00 95.44 220 LYS A O 1
ATOM 1770 N N . LYS A 1 221 ? -4.919 5.325 17.595 1.00 96.38 221 LYS A N 1
ATOM 1771 C CA . LYS A 1 221 ? -3.502 5.542 17.905 1.00 96.38 221 LYS A CA 1
ATOM 1772 C C . LYS A 1 221 ? -2.773 6.283 16.784 1.00 96.38 221 LYS A C 1
ATOM 1774 O O . LYS A 1 221 ? -1.767 6.924 17.064 1.00 96.38 221 LYS A O 1
ATOM 1779 N N . PHE A 1 222 ? -3.245 6.240 15.538 1.00 95.69 222 PHE A N 1
ATOM 1780 C CA . PHE A 1 222 ? -2.620 6.994 14.449 1.00 95.69 222 PHE A CA 1
ATOM 1781 C C . PHE A 1 222 ? -3.044 8.459 14.498 1.00 95.69 222 PHE A C 1
ATOM 1783 O O . PHE A 1 222 ? -4.232 8.766 14.424 1.00 95.69 222 PHE A O 1
ATOM 1790 N N . ILE A 1 223 ? -2.063 9.365 14.590 1.00 93.06 223 ILE A N 1
ATOM 1791 C CA . ILE A 1 223 ? -2.322 10.811 14.724 1.00 93.06 223 ILE A CA 1
ATOM 1792 C C . ILE A 1 223 ? -3.103 11.342 13.523 1.00 93.06 223 ILE A C 1
ATOM 1794 O O . ILE A 1 223 ? -4.013 12.153 13.676 1.00 93.06 223 ILE A O 1
ATOM 1798 N N . ILE A 1 224 ? -2.731 10.893 12.326 1.00 92.56 224 ILE A N 1
ATOM 1799 C CA . ILE A 1 224 ? -3.402 11.260 11.086 1.00 92.56 224 ILE A CA 1
ATOM 1800 C C . ILE A 1 224 ? -4.042 10.009 10.498 1.00 92.56 224 ILE A C 1
ATOM 1802 O O . ILE A 1 224 ? -3.387 8.977 10.344 1.00 92.56 224 ILE A O 1
ATOM 1806 N N . ALA A 1 225 ? -5.327 10.108 10.165 1.00 90.31 225 ALA A N 1
ATOM 1807 C CA . ALA A 1 225 ? -6.080 8.991 9.611 1.00 90.31 225 ALA A CA 1
ATOM 1808 C C . ALA A 1 225 ? -5.418 8.396 8.347 1.00 90.31 225 ALA A C 1
ATOM 1810 O O . ALA A 1 225 ? -5.302 7.172 8.286 1.00 90.31 225 ALA A O 1
ATOM 1811 N N . PRO A 1 226 ? -4.900 9.198 7.383 1.00 94.38 226 PRO A N 1
ATOM 1812 C CA . PRO A 1 226 ? -4.321 8.666 6.144 1.00 94.38 226 PRO A CA 1
ATOM 1813 C C . PRO A 1 226 ? -3.143 7.697 6.314 1.00 94.38 226 PRO A C 1
ATOM 1815 O O . PRO A 1 226 ? -2.871 6.936 5.393 1.00 94.38 226 PRO A O 1
ATOM 1818 N N . ILE A 1 227 ? -2.486 7.645 7.481 1.00 95.81 227 ILE A N 1
ATOM 1819 C CA . ILE A 1 227 ? -1.478 6.607 7.755 1.00 95.81 227 ILE A CA 1
ATOM 1820 C C . ILE A 1 227 ? -2.082 5.199 7.619 1.00 95.81 227 ILE A C 1
ATOM 1822 O O . ILE A 1 227 ? -1.409 4.285 7.157 1.00 95.81 227 ILE A O 1
ATOM 1826 N N . VAL A 1 228 ? -3.358 5.009 7.965 1.00 96.12 228 VAL A N 1
ATOM 1827 C CA . VAL A 1 228 ? -4.031 3.712 7.800 1.00 96.12 228 VAL A CA 1
ATOM 1828 C C . VAL A 1 228 ? -4.121 3.317 6.321 1.00 96.12 228 VAL A C 1
ATOM 1830 O O . VAL A 1 228 ? -3.948 2.142 6.000 1.00 96.12 228 VAL A O 1
ATOM 1833 N N . PHE A 1 229 ? -4.322 4.278 5.409 1.00 97.56 229 PHE A N 1
ATOM 1834 C CA . PHE A 1 229 ? -4.273 3.990 3.974 1.00 97.56 229 PHE A CA 1
ATOM 1835 C C . PHE A 1 229 ? -2.888 3.507 3.553 1.00 97.56 229 PHE A C 1
ATOM 1837 O O . PHE A 1 229 ? -2.792 2.461 2.920 1.00 97.56 229 PHE A O 1
ATOM 1844 N N . GLU A 1 230 ? -1.832 4.218 3.950 1.00 96.38 230 GLU A N 1
ATOM 1845 C CA . GLU A 1 230 ? -0.447 3.870 3.608 1.00 96.38 230 GLU A CA 1
ATOM 1846 C C . GLU A 1 230 ? -0.052 2.478 4.108 1.00 96.38 230 GLU A C 1
ATOM 1848 O O . GLU A 1 230 ? 0.600 1.729 3.389 1.00 96.38 230 GLU A O 1
ATOM 1853 N N . LEU A 1 231 ? -0.460 2.118 5.326 1.00 96.94 231 LEU A N 1
ATOM 1854 C CA . LEU A 1 231 ? -0.036 0.874 5.964 1.00 96.94 231 LEU A CA 1
ATOM 1855 C C . LEU A 1 231 ? -0.835 -0.359 5.542 1.00 96.94 231 LEU A C 1
ATOM 1857 O O . LEU A 1 231 ? -0.287 -1.459 5.562 1.00 96.94 231 LEU A O 1
ATOM 1861 N N . ALA A 1 232 ? -2.122 -0.188 5.236 1.00 96.44 232 ALA A N 1
ATOM 1862 C CA . ALA A 1 232 ? -3.042 -1.302 5.022 1.00 96.44 232 ALA A CA 1
ATOM 1863 C C . ALA A 1 232 ? -3.637 -1.312 3.613 1.00 96.44 232 ALA A C 1
ATOM 1865 O O . ALA A 1 232 ? -3.531 -2.307 2.904 1.00 96.44 232 ALA A O 1
ATOM 1866 N N . VAL A 1 233 ? -4.258 -0.207 3.200 1.00 98.00 233 VAL A N 1
ATOM 1867 C CA . VAL A 1 233 ? -5.095 -0.183 1.991 1.00 98.00 233 VAL A CA 1
ATOM 1868 C C . VAL A 1 233 ? -4.262 -0.084 0.714 1.00 98.00 233 VAL A C 1
ATOM 1870 O O . VAL A 1 233 ? -4.541 -0.781 -0.254 1.00 98.00 233 VAL A O 1
ATOM 1873 N N . ILE A 1 234 ? -3.231 0.761 0.696 1.00 98.31 234 ILE A N 1
ATOM 1874 C CA . ILE A 1 234 ? -2.397 0.973 -0.492 1.00 98.31 234 ILE A CA 1
ATOM 1875 C C . ILE A 1 234 ? -1.628 -0.297 -0.883 1.00 98.31 234 ILE A C 1
ATOM 1877 O O . ILE A 1 234 ? -1.717 -0.671 -2.051 1.00 98.31 234 ILE A O 1
ATOM 1881 N N . PRO A 1 235 ? -0.943 -1.009 0.035 1.00 98.25 235 PRO A N 1
ATOM 1882 C CA . PRO A 1 235 ? -0.258 -2.253 -0.314 1.00 98.25 235 PRO A CA 1
ATOM 1883 C C . PRO A 1 235 ? -1.212 -3.306 -0.881 1.00 98.25 235 PRO A C 1
ATOM 1885 O O . PRO A 1 235 ? -0.888 -3.953 -1.867 1.00 98.25 235 PRO A O 1
ATOM 1888 N N . GLU A 1 236 ? -2.417 -3.424 -0.324 1.00 98.12 236 GLU A N 1
ATOM 1889 C CA . GLU A 1 236 ? -3.451 -4.346 -0.803 1.00 98.12 236 GLU A CA 1
ATOM 1890 C C . GLU A 1 236 ? -3.946 -3.996 -2.217 1.00 98.12 236 GLU A C 1
ATOM 1892 O O . GLU A 1 236 ? -4.103 -4.875 -3.065 1.00 98.12 236 GLU A O 1
ATOM 1897 N N . ILE A 1 237 ? -4.146 -2.706 -2.507 1.00 98.44 237 ILE A N 1
ATOM 1898 C CA . ILE A 1 237 ? -4.447 -2.247 -3.869 1.00 98.44 237 ILE A CA 1
ATOM 1899 C C . ILE A 1 237 ? -3.276 -2.566 -4.796 1.00 98.44 237 ILE A C 1
ATOM 1901 O O . ILE A 1 237 ? -3.497 -3.045 -5.902 1.00 98.44 237 ILE A O 1
ATOM 1905 N N . PHE A 1 238 ? -2.035 -2.355 -4.357 1.00 98.62 238 PHE A N 1
ATOM 1906 C CA . PHE A 1 238 ? -0.868 -2.645 -5.185 1.00 98.62 238 PHE A CA 1
ATOM 1907 C C . PHE A 1 238 ? -0.746 -4.130 -5.505 1.00 98.62 238 PHE A C 1
ATOM 1909 O O . PHE A 1 238 ? -0.469 -4.446 -6.655 1.00 98.62 238 PHE A O 1
ATOM 1916 N N . VAL A 1 239 ? -1.025 -5.037 -4.561 1.00 98.56 239 VAL A N 1
ATOM 1917 C CA . VAL A 1 239 ? -1.093 -6.479 -4.859 1.00 98.56 239 VAL A CA 1
ATOM 1918 C C . VAL A 1 239 ? -2.094 -6.752 -5.980 1.00 98.56 239 VAL A C 1
ATOM 1920 O O . VAL A 1 239 ? -1.790 -7.494 -6.908 1.00 98.56 239 VAL A O 1
ATOM 1923 N N . ARG A 1 240 ? -3.275 -6.129 -5.943 1.00 98.25 240 ARG A N 1
ATOM 1924 C CA . ARG A 1 240 ? -4.308 -6.328 -6.973 1.00 98.25 240 ARG A CA 1
ATOM 1925 C C . ARG A 1 240 ? -3.881 -5.776 -8.327 1.00 98.25 240 ARG A C 1
ATOM 1927 O O . ARG A 1 240 ? -4.007 -6.476 -9.324 1.00 98.25 240 ARG A O 1
ATOM 1934 N N . LEU A 1 241 ? -3.290 -4.584 -8.350 1.00 98.50 241 LEU A N 1
ATOM 1935 C CA . LEU A 1 241 ? -2.745 -4.001 -9.575 1.00 98.50 241 LEU A CA 1
ATOM 1936 C C . LEU A 1 241 ? -1.607 -4.853 -10.158 1.00 98.50 241 LEU A C 1
ATOM 1938 O O . LEU A 1 241 ? -1.531 -5.005 -11.374 1.00 98.50 241 LEU A O 1
ATOM 1942 N N . ILE A 1 242 ? -0.756 -5.439 -9.310 1.00 98.62 242 ILE A N 1
ATOM 1943 C CA . ILE A 1 242 ? 0.310 -6.366 -9.719 1.00 98.62 242 ILE A CA 1
ATOM 1944 C C . ILE A 1 242 ? -0.276 -7.659 -10.282 1.00 98.62 242 ILE A C 1
ATOM 1946 O O . ILE A 1 242 ? 0.181 -8.135 -11.320 1.00 98.62 242 ILE A O 1
ATOM 1950 N N . ALA A 1 243 ? -1.291 -8.219 -9.622 1.00 98.50 243 ALA A N 1
ATOM 1951 C CA . ALA A 1 243 ? -1.983 -9.415 -10.088 1.00 98.50 243 ALA A CA 1
ATOM 1952 C C . ALA A 1 243 ? -2.590 -9.202 -11.484 1.00 98.50 243 ALA A C 1
ATOM 1954 O O . ALA A 1 243 ? -2.471 -10.077 -12.337 1.00 98.50 243 ALA A O 1
ATOM 1955 N N . GLU A 1 244 ? -3.169 -8.026 -11.738 1.00 98.06 244 GLU A N 1
ATOM 1956 C CA . GLU A 1 244 ? -3.667 -7.626 -13.059 1.00 98.06 244 GLU A CA 1
ATOM 1957 C C . GLU A 1 244 ? -2.546 -7.440 -14.086 1.00 98.06 244 GLU A C 1
ATOM 1959 O O . GLU A 1 244 ? -2.650 -7.943 -15.202 1.00 98.06 244 GLU A O 1
ATOM 1964 N N . ASP A 1 245 ? -1.481 -6.718 -13.721 1.00 97.75 245 ASP A N 1
ATOM 1965 C CA . ASP A 1 245 ? -0.387 -6.372 -14.637 1.00 97.75 245 ASP A CA 1
ATOM 1966 C C . ASP A 1 245 ? 0.396 -7.611 -15.087 1.00 97.75 245 ASP A C 1
ATOM 1968 O O . ASP A 1 245 ? 0.781 -7.713 -16.251 1.00 97.75 245 ASP A O 1
ATOM 1972 N N . GLN A 1 246 ? 0.629 -8.549 -14.167 1.00 97.31 246 GLN A N 1
ATOM 1973 C CA . GLN A 1 246 ? 1.425 -9.756 -14.407 1.00 97.31 246 GLN A CA 1
ATOM 1974 C C . GLN A 1 246 ? 0.562 -10.990 -14.704 1.00 97.31 246 GLN A C 1
ATOM 1976 O O . GLN A 1 246 ? 1.102 -12.048 -15.021 1.00 97.31 246 GLN A O 1
ATOM 1981 N N . ASN A 1 247 ? -0.767 -10.872 -14.605 1.00 97.88 247 ASN A N 1
ATOM 1982 C CA . ASN A 1 247 ? -1.712 -11.983 -14.728 1.00 97.88 247 ASN A CA 1
ATOM 1983 C C . ASN A 1 247 ? -1.337 -13.176 -13.820 1.00 97.88 247 ASN A C 1
ATOM 1985 O O . ASN A 1 247 ? -1.246 -14.324 -14.260 1.00 97.88 247 ASN A O 1
ATOM 1989 N N . VAL A 1 248 ? -1.078 -12.885 -12.543 1.00 98.31 248 VAL A N 1
ATOM 1990 C CA . VAL A 1 248 ? -0.645 -13.860 -11.526 1.00 98.31 248 VAL A CA 1
ATOM 1991 C C . VAL A 1 248 ? -1.651 -13.948 -10.375 1.00 98.31 248 VAL A C 1
ATOM 1993 O O . VAL A 1 248 ? -2.388 -12.991 -10.128 1.00 98.31 248 VAL A O 1
ATOM 1996 N N . PRO A 1 249 ? -1.695 -15.070 -9.631 1.00 98.19 249 PRO A N 1
ATOM 1997 C CA . PRO A 1 249 ? -2.525 -15.167 -8.435 1.00 98.19 249 PRO A CA 1
ATOM 1998 C C . PRO A 1 249 ? -2.075 -14.188 -7.340 1.00 98.19 249 PRO A C 1
ATOM 2000 O O . PRO A 1 249 ? -0.924 -13.749 -7.300 1.00 98.19 249 PRO A O 1
ATOM 2003 N N . TYR A 1 250 ? -2.994 -13.900 -6.416 1.00 96.94 250 TYR A N 1
ATOM 2004 C CA . TYR A 1 250 ? -2.805 -12.954 -5.312 1.00 96.94 250 TYR A CA 1
ATOM 2005 C C . TYR A 1 250 ? -1.531 -13.221 -4.489 1.00 96.94 250 TYR A C 1
ATOM 2007 O O . TYR A 1 250 ? -0.775 -12.290 -4.213 1.00 96.94 250 TYR A O 1
ATOM 2015 N N . ASP A 1 251 ? -1.255 -14.485 -4.156 1.00 97.38 251 ASP A N 1
ATOM 2016 C CA . ASP A 1 251 ? -0.084 -14.857 -3.351 1.00 97.38 251 ASP A CA 1
ATOM 2017 C C . ASP A 1 251 ? 1.226 -14.511 -4.070 1.00 97.38 251 ASP A C 1
ATOM 2019 O O . ASP A 1 251 ? 2.105 -13.869 -3.495 1.00 97.38 251 ASP A O 1
ATOM 2023 N N . ARG A 1 252 ? 1.320 -14.808 -5.375 1.00 97.94 252 ARG A N 1
ATOM 2024 C CA . ARG A 1 252 ? 2.496 -14.434 -6.172 1.00 97.94 252 ARG A CA 1
ATOM 2025 C C . ARG A 1 252 ? 2.610 -12.918 -6.336 1.00 97.94 252 ARG A C 1
ATOM 2027 O O . ARG A 1 252 ? 3.714 -12.381 -6.324 1.00 97.94 252 ARG A O 1
ATOM 2034 N N . ALA A 1 253 ? 1.493 -12.204 -6.455 1.00 98.31 253 ALA A N 1
ATOM 2035 C CA . ALA A 1 253 ? 1.512 -10.744 -6.486 1.00 98.31 253 ALA A CA 1
ATOM 2036 C C . ALA A 1 253 ? 2.011 -10.130 -5.162 1.00 98.31 253 ALA A C 1
ATOM 2038 O O . ALA A 1 253 ? 2.676 -9.093 -5.189 1.00 98.31 253 ALA A O 1
ATOM 2039 N N . CYS A 1 254 ? 1.758 -10.773 -4.015 1.00 97.31 254 CYS A N 1
ATOM 2040 C CA . CYS A 1 254 ? 2.319 -10.358 -2.725 1.00 97.31 254 CYS A CA 1
ATOM 2041 C C . CYS A 1 254 ? 3.844 -10.507 -2.684 1.00 97.31 254 CYS A C 1
ATOM 2043 O O . CYS A 1 254 ? 4.529 -9.620 -2.173 1.00 97.31 254 CYS A O 1
ATOM 2045 N N . GLU A 1 255 ? 4.376 -11.601 -3.231 1.00 97.44 255 GLU A N 1
ATOM 2046 C CA . GLU A 1 255 ? 5.822 -11.818 -3.357 1.00 97.44 255 GLU A CA 1
ATOM 2047 C C . GLU A 1 255 ? 6.447 -10.764 -4.277 1.00 97.44 255 GLU A C 1
ATOM 2049 O O . GLU A 1 255 ? 7.381 -10.072 -3.877 1.00 97.44 255 GLU A O 1
ATOM 2054 N N . ILE A 1 256 ? 5.858 -10.538 -5.459 1.00 98.12 256 ILE A N 1
ATOM 2055 C CA . ILE A 1 256 ? 6.319 -9.505 -6.399 1.00 98.12 256 ILE A CA 1
ATOM 2056 C C . ILE A 1 256 ? 6.285 -8.118 -5.748 1.00 98.12 256 ILE A C 1
ATOM 2058 O O . ILE A 1 256 ? 7.214 -7.338 -5.943 1.00 98.12 256 ILE A O 1
ATOM 2062 N N . LEU A 1 257 ? 5.263 -7.787 -4.950 1.00 98.19 257 LEU A N 1
ATOM 2063 C CA . LEU A 1 257 ? 5.202 -6.514 -4.221 1.00 98.19 257 LEU A CA 1
ATOM 2064 C C . LEU A 1 257 ? 6.426 -6.321 -3.307 1.00 98.19 257 LEU A C 1
ATOM 2066 O O . LEU A 1 257 ? 6.956 -5.212 -3.212 1.00 98.19 257 LEU A O 1
ATOM 2070 N N . GLN A 1 258 ? 6.890 -7.376 -2.640 1.00 96.75 258 GLN A N 1
ATOM 2071 C CA . GLN A 1 258 ? 8.073 -7.314 -1.779 1.00 96.75 258 GLN A CA 1
ATOM 2072 C C . GLN A 1 258 ? 9.357 -7.253 -2.613 1.00 96.75 258 GLN A C 1
ATOM 2074 O O . GLN A 1 258 ? 10.110 -6.287 -2.481 1.00 96.75 258 GLN A O 1
ATOM 2079 N N . GLU A 1 259 ? 9.539 -8.200 -3.539 1.00 96.19 259 GLU A N 1
ATOM 2080 C CA . GLU A 1 259 ? 10.708 -8.311 -4.429 1.00 96.19 259 GLU A CA 1
ATOM 2081 C C . GLU A 1 259 ? 10.956 -7.020 -5.226 1.00 96.19 259 GLU A C 1
ATOM 2083 O O . GLU A 1 259 ? 12.091 -6.598 -5.427 1.00 96.19 259 GLU A O 1
ATOM 2088 N N . SER A 1 260 ? 9.888 -6.360 -5.681 1.00 97.50 260 SER A N 1
ATOM 2089 C CA . SER A 1 260 ? 9.972 -5.164 -6.525 1.00 97.50 260 SER A CA 1
ATOM 2090 C C . SER A 1 260 ? 10.029 -3.843 -5.753 1.00 97.50 260 SER A C 1
ATOM 2092 O O . SER A 1 260 ? 10.200 -2.789 -6.370 1.00 97.50 260 SER A O 1
ATOM 2094 N N . THR A 1 261 ? 9.921 -3.860 -4.419 1.00 96.62 261 THR A N 1
ATOM 2095 C CA . THR A 1 261 ? 9.987 -2.629 -3.610 1.00 96.62 261 THR A CA 1
ATOM 2096 C C . THR A 1 261 ? 11.306 -1.867 -3.812 1.00 96.62 261 THR A C 1
ATOM 2098 O O . THR A 1 261 ? 11.236 -0.668 -4.089 1.00 96.62 261 THR A O 1
ATOM 2101 N N . PRO A 1 262 ? 12.499 -2.498 -3.778 1.00 95.19 262 PRO A N 1
ATOM 2102 C CA . PRO A 1 262 ? 13.748 -1.769 -3.997 1.00 95.19 262 PRO A CA 1
ATOM 2103 C C . PRO A 1 262 ? 13.859 -1.152 -5.398 1.00 95.19 262 PRO A C 1
ATOM 2105 O O . PRO A 1 262 ? 14.443 -0.079 -5.551 1.00 95.19 262 PRO A O 1
ATOM 2108 N N . TYR A 1 263 ? 13.273 -1.791 -6.418 1.00 96.06 263 TYR A N 1
ATOM 2109 C CA . TYR A 1 263 ? 13.173 -1.220 -7.763 1.00 96.06 263 TYR A CA 1
ATOM 2110 C C . TYR A 1 263 ? 12.319 0.051 -7.757 1.00 96.06 263 TYR A C 1
ATOM 2112 O O . TYR A 1 263 ? 12.792 1.115 -8.159 1.00 96.06 263 TYR A O 1
ATOM 2120 N N . GLY A 1 264 ? 11.081 -0.035 -7.257 1.00 96.38 264 GLY A N 1
ATOM 2121 C CA . GLY A 1 264 ? 10.153 1.094 -7.275 1.00 96.38 264 GLY A CA 1
ATOM 2122 C C . GLY A 1 264 ? 10.647 2.278 -6.449 1.00 96.38 264 GLY A C 1
ATOM 2123 O O . GLY A 1 264 ? 10.493 3.423 -6.864 1.00 96.38 264 GLY A O 1
ATOM 2124 N N . GLU A 1 265 ? 11.297 2.032 -5.310 1.00 94.06 265 GLU A N 1
ATOM 2125 C CA . GLU A 1 265 ? 11.869 3.101 -4.482 1.00 94.06 265 GLU A CA 1
ATOM 2126 C C . GLU A 1 265 ? 12.987 3.879 -5.185 1.00 94.06 265 GLU A C 1
ATOM 2128 O O . GLU A 1 265 ? 13.139 5.073 -4.928 1.00 94.06 265 GLU A O 1
ATOM 2133 N N . ARG A 1 266 ? 13.739 3.232 -6.084 1.00 94.00 266 ARG A N 1
ATOM 2134 C CA . ARG A 1 266 ? 14.827 3.857 -6.849 1.00 94.00 266 ARG A CA 1
ATOM 2135 C C . ARG A 1 266 ? 14.358 4.497 -8.156 1.00 94.00 266 ARG A C 1
ATOM 2137 O O . ARG A 1 266 ? 14.893 5.535 -8.528 1.00 94.00 266 ARG A O 1
ATOM 2144 N N . VAL A 1 267 ? 13.404 3.882 -8.858 1.00 94.44 267 VAL A N 1
ATOM 2145 C CA . VAL A 1 267 ? 12.900 4.377 -10.156 1.00 94.44 267 VAL A CA 1
ATOM 2146 C C . VAL A 1 267 ? 11.822 5.445 -9.982 1.00 94.44 267 VAL A C 1
ATOM 2148 O O . VAL A 1 267 ? 11.764 6.399 -10.751 1.00 94.44 267 VAL A O 1
ATOM 2151 N N . PHE A 1 268 ? 10.982 5.319 -8.957 1.00 93.62 268 PHE A N 1
ATOM 2152 C CA . PHE A 1 268 ? 9.857 6.216 -8.704 1.00 93.62 268 PHE A CA 1
ATOM 2153 C C . PHE A 1 268 ? 9.961 6.841 -7.314 1.00 93.62 268 PHE A C 1
ATOM 2155 O O . PHE A 1 268 ? 9.050 6.725 -6.484 1.00 93.62 268 PHE A O 1
ATOM 2162 N N . HIS A 1 269 ? 11.088 7.502 -7.048 1.00 86.19 269 HIS A N 1
ATOM 2163 C CA . HIS A 1 269 ? 11.284 8.226 -5.799 1.00 86.19 269 HIS A CA 1
ATOM 2164 C C . HIS A 1 269 ? 10.415 9.490 -5.728 1.00 86.19 269 HIS A C 1
ATOM 2166 O O . HIS A 1 269 ? 9.927 10.018 -6.733 1.00 86.19 269 HIS A O 1
ATOM 2172 N N . ALA A 1 270 ? 10.205 9.985 -4.509 1.00 73.31 270 ALA A N 1
ATOM 2173 C CA . ALA A 1 270 ? 9.521 11.253 -4.297 1.00 73.31 270 ALA A CA 1
ATOM 2174 C C . ALA A 1 270 ? 10.369 12.406 -4.873 1.00 73.31 270 ALA A C 1
ATOM 2176 O O . ALA A 1 270 ? 11.583 12.435 -4.664 1.00 73.31 270 ALA A O 1
ATOM 2177 N N . GLY A 1 271 ? 9.745 13.348 -5.586 1.00 63.69 271 GLY A N 1
ATOM 2178 C CA . GLY A 1 271 ? 10.393 14.590 -6.038 1.00 63.69 271 GLY A CA 1
ATOM 2179 C C . GLY A 1 271 ? 10.869 14.645 -7.495 1.00 63.69 271 GLY A C 1
ATOM 2180 O O . GLY A 1 271 ? 11.284 15.715 -7.931 1.00 63.69 271 GLY A O 1
ATOM 2181 N N . ASP A 1 272 ? 10.753 13.564 -8.271 1.00 59.94 272 ASP A N 1
ATOM 2182 C CA . ASP A 1 272 ? 10.949 13.619 -9.727 1.00 59.94 272 ASP A CA 1
ATOM 2183 C C . ASP A 1 272 ? 9.718 14.233 -10.405 1.00 59.94 272 ASP A C 1
ATOM 2185 O O . ASP A 1 272 ? 8.902 13.538 -11.024 1.00 59.94 272 ASP A O 1
ATOM 2189 N N . GLU A 1 273 ? 9.552 15.546 -10.266 1.00 52.00 273 GLU A N 1
ATOM 2190 C CA . GLU A 1 273 ? 8.740 16.312 -11.201 1.00 52.00 273 GLU A CA 1
ATOM 2191 C C . GLU A 1 273 ? 9.427 16.230 -12.565 1.00 52.00 273 GLU A C 1
ATOM 2193 O O . GLU A 1 273 ? 10.439 16.887 -12.820 1.00 52.00 273 GLU A O 1
ATOM 2198 N N . ILE A 1 274 ? 8.879 15.404 -13.458 1.00 49.03 274 ILE A N 1
ATOM 2199 C CA . ILE A 1 274 ? 9.187 15.499 -14.880 1.00 49.03 274 ILE A CA 1
ATOM 2200 C C . ILE A 1 274 ? 8.640 16.859 -15.305 1.00 49.03 274 ILE A C 1
ATOM 2202 O O . ILE A 1 274 ? 7.460 16.993 -15.629 1.00 49.03 274 ILE A O 1
ATOM 2206 N N . LYS A 1 275 ? 9.485 17.893 -15.254 1.00 39.19 275 LYS A N 1
ATOM 2207 C CA . LYS A 1 275 ? 9.216 19.116 -16.001 1.00 39.19 275 LYS A CA 1
ATOM 2208 C C . LYS A 1 275 ? 9.000 18.669 -17.445 1.00 39.19 275 LYS A C 1
ATOM 2210 O O . LYS A 1 275 ? 9.863 17.943 -17.954 1.00 39.19 275 LYS A O 1
ATOM 2215 N N . PRO A 1 276 ? 7.876 19.024 -18.090 1.00 43.25 276 PRO A N 1
ATOM 2216 C CA . PRO A 1 276 ? 7.724 18.757 -19.506 1.00 43.25 276 PRO A CA 1
ATOM 2217 C C . PRO A 1 276 ? 8.951 19.351 -20.186 1.00 43.25 276 PRO A C 1
ATOM 2219 O O . PRO A 1 276 ? 9.279 20.525 -20.015 1.00 43.25 276 PRO A O 1
ATOM 2222 N N . LYS A 1 277 ? 9.713 18.479 -20.843 1.00 43.72 277 LYS A N 1
ATOM 2223 C CA . LYS A 1 277 ? 10.832 18.878 -21.674 1.00 43.72 277 LYS A CA 1
ATOM 2224 C C . LYS A 1 277 ? 10.174 19.546 -22.867 1.00 43.72 277 LYS A C 1
ATOM 2226 O O . LYS A 1 277 ? 9.784 18.855 -23.803 1.00 43.72 277 LYS A O 1
ATOM 2231 N N . ASP A 1 278 ? 9.939 20.851 -22.753 1.00 46.28 278 ASP A N 1
ATOM 2232 C CA . ASP A 1 278 ? 9.455 21.656 -23.858 1.00 46.28 278 ASP A CA 1
ATOM 2233 C C . ASP A 1 278 ? 10.412 21.408 -25.019 1.00 46.28 278 ASP A C 1
ATOM 2235 O O . ASP A 1 278 ? 11.594 21.758 -24.999 1.00 46.28 278 ASP A O 1
ATOM 2239 N N . SER A 1 279 ? 9.894 20.688 -26.003 1.00 47.81 279 SER A N 1
ATOM 2240 C CA . SER A 1 279 ? 10.482 20.527 -27.311 1.00 47.81 279 SER A CA 1
ATOM 2241 C C . SER A 1 279 ? 10.399 21.879 -28.013 1.00 47.81 279 SER A C 1
ATOM 2243 O O . SER A 1 279 ? 9.503 22.111 -28.819 1.00 47.81 279 SER A O 1
ATOM 2245 N N . SER A 1 280 ? 11.309 22.788 -27.680 1.00 48.41 280 SER A N 1
ATOM 2246 C CA . SER A 1 280 ? 11.721 23.851 -28.591 1.00 48.41 280 SER A CA 1
ATOM 2247 C C . SER A 1 280 ? 13.132 23.519 -29.055 1.00 48.41 280 SER A C 1
ATOM 2249 O O . SER A 1 280 ? 14.133 23.943 -28.477 1.00 48.41 280 SER A O 1
ATOM 2251 N N . SER A 1 281 ? 13.166 22.646 -30.052 1.00 47.28 281 SER A N 1
ATOM 2252 C CA . SER A 1 281 ? 14.272 22.471 -30.975 1.00 47.28 281 SER A CA 1
ATOM 2253 C C . SER A 1 281 ? 14.585 23.794 -31.688 1.00 47.28 281 SER A C 1
ATOM 2255 O O . SER A 1 281 ? 13.667 24.466 -32.152 1.00 47.28 281 SER A O 1
ATOM 2257 N N . ASP A 1 282 ? 15.885 24.067 -31.781 1.00 45.75 282 ASP A N 1
ATOM 2258 C CA . ASP A 1 282 ? 16.592 24.745 -32.872 1.00 45.75 282 ASP A CA 1
ATOM 2259 C C . ASP A 1 282 ? 16.319 26.241 -33.125 1.00 45.75 282 ASP A C 1
ATOM 2261 O O . ASP A 1 282 ? 15.353 26.609 -33.783 1.00 45.75 282 ASP A O 1
ATOM 2265 N N . ASP A 1 283 ? 17.275 27.095 -32.735 1.00 49.66 283 ASP A N 1
ATOM 2266 C CA . ASP A 1 283 ? 17.949 27.949 -33.726 1.00 49.66 283 ASP A CA 1
ATOM 2267 C C . ASP A 1 283 ? 19.366 28.297 -33.246 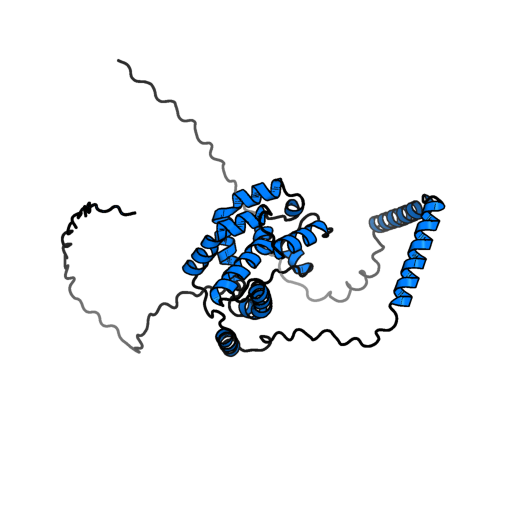1.00 49.66 283 ASP A C 1
ATOM 2269 O O . ASP A 1 283 ? 19.583 28.985 -32.245 1.00 49.66 283 ASP A O 1
ATOM 2273 N N . ASP A 1 284 ? 20.324 27.732 -33.965 1.00 50.88 284 ASP A N 1
ATOM 2274 C CA . ASP A 1 284 ? 21.753 27.942 -33.856 1.00 50.88 284 ASP A CA 1
ATOM 2275 C C . ASP A 1 284 ? 22.107 28.962 -34.945 1.00 50.88 284 ASP A C 1
ATOM 2277 O O . ASP A 1 284 ? 22.241 28.614 -36.118 1.00 50.88 284 ASP A O 1
ATOM 2281 N N . SER A 1 285 ? 22.213 30.245 -34.594 1.00 49.97 285 SER A N 1
ATOM 2282 C CA . SER A 1 285 ? 22.761 31.239 -35.519 1.00 49.97 285 SER A CA 1
ATOM 2283 C C . SER A 1 285 ? 23.517 32.361 -34.801 1.00 49.97 285 SER A C 1
ATOM 2285 O O . SER A 1 285 ? 22.987 33.237 -34.118 1.00 49.97 285 SER A O 1
ATOM 2287 N N . LEU A 1 286 ? 24.834 32.296 -34.985 1.00 49.22 286 LEU A N 1
ATOM 2288 C CA . LEU A 1 286 ? 25.821 33.313 -34.660 1.00 49.22 286 LEU A CA 1
ATOM 2289 C C . LEU A 1 286 ? 25.698 34.529 -35.607 1.00 49.22 286 LEU A C 1
ATOM 2291 O O . LEU A 1 286 ? 25.932 34.385 -36.804 1.00 49.22 286 LEU A O 1
ATOM 2295 N N . ALA A 1 287 ? 25.516 35.717 -35.005 1.00 46.59 287 ALA A N 1
ATOM 2296 C CA . ALA A 1 287 ? 25.932 37.066 -35.461 1.00 46.59 287 ALA A CA 1
ATOM 2297 C C . ALA A 1 287 ? 25.179 37.732 -36.651 1.00 46.59 287 ALA A C 1
ATOM 2299 O O . ALA A 1 287 ? 24.542 37.048 -37.441 1.00 46.59 287 ALA A O 1
ATOM 2300 N N . PRO A 1 288 ? 25.392 39.043 -36.928 1.00 59.38 288 PRO A N 1
ATOM 2301 C CA . PRO A 1 288 ? 25.316 40.242 -36.071 1.00 59.38 288 PRO A CA 1
ATOM 2302 C C . PRO A 1 288 ? 24.508 41.400 -36.739 1.00 59.38 288 PRO A C 1
ATOM 2304 O O . PRO A 1 288 ? 24.032 41.273 -37.859 1.00 59.38 288 PRO A O 1
ATOM 2307 N N . SER A 1 289 ? 24.522 42.580 -36.099 1.00 43.69 289 SER A N 1
ATOM 2308 C CA . SER A 1 289 ? 24.373 43.928 -36.697 1.00 43.69 289 SER A CA 1
ATOM 2309 C C . SER A 1 289 ? 22.967 44.510 -36.868 1.00 43.69 289 SER A C 1
ATOM 2311 O O . SER A 1 289 ? 22.185 44.099 -37.719 1.00 43.69 289 SER A O 1
ATOM 2313 N N . ASP A 1 290 ? 22.759 45.593 -36.115 1.00 49.62 290 ASP A N 1
ATOM 2314 C CA . ASP A 1 290 ? 21.826 46.687 -36.376 1.00 49.62 290 ASP A CA 1
ATOM 2315 C C . ASP A 1 290 ? 21.726 47.039 -37.863 1.00 49.62 290 ASP A C 1
ATOM 2317 O O . ASP A 1 290 ? 22.724 47.360 -38.514 1.00 49.62 290 ASP A O 1
ATOM 2321 N N . SER A 1 291 ? 20.495 47.062 -38.362 1.00 54.06 291 SER A N 1
ATOM 2322 C CA . SER A 1 291 ? 20.039 48.064 -39.323 1.00 54.06 291 SER A CA 1
ATOM 2323 C C . SER A 1 291 ? 18.518 48.162 -39.228 1.00 54.06 291 SER A C 1
ATOM 2325 O O . SER A 1 291 ? 17.800 47.171 -39.349 1.00 54.06 291 SER A O 1
ATOM 2327 N N . GLU A 1 292 ? 18.060 49.370 -38.917 1.00 60.03 292 GLU A N 1
ATOM 2328 C CA . GLU A 1 292 ? 16.669 49.793 -38.989 1.00 60.03 292 GLU A CA 1
ATOM 2329 C C . GLU A 1 292 ? 16.201 49.723 -40.446 1.00 60.03 292 GLU A C 1
ATOM 2331 O O . GLU A 1 292 ? 16.910 50.209 -41.322 1.00 60.03 292 GLU A O 1
ATOM 2336 N N . ASP A 1 293 ? 15.014 49.167 -40.700 1.00 51.88 293 ASP A N 1
ATOM 2337 C CA . ASP A 1 293 ? 14.151 49.684 -41.761 1.00 51.88 293 ASP A CA 1
ATOM 2338 C C . ASP A 1 293 ? 12.701 49.195 -41.630 1.00 51.88 293 ASP A C 1
ATOM 2340 O O . ASP A 1 293 ? 12.395 48.026 -41.378 1.00 51.88 293 ASP A O 1
ATOM 2344 N N . ASP A 1 294 ? 11.812 50.166 -41.809 1.00 51.44 294 ASP A N 1
ATOM 2345 C CA . ASP A 1 294 ? 10.361 50.088 -41.886 1.00 51.44 294 ASP A CA 1
ATOM 2346 C C . ASP A 1 294 ? 9.850 49.025 -42.878 1.00 51.44 294 ASP A C 1
ATOM 2348 O O . ASP A 1 294 ? 10.328 48.938 -44.007 1.00 51.44 294 ASP A O 1
ATOM 2352 N N . MET A 1 295 ? 8.747 48.335 -42.542 1.00 47.22 295 MET A N 1
ATOM 2353 C CA . MET A 1 295 ? 7.473 48.493 -43.270 1.00 47.22 295 MET A CA 1
ATOM 2354 C C . MET A 1 295 ? 6.360 47.500 -42.866 1.00 47.22 295 MET A C 1
ATOM 2356 O O . MET A 1 295 ? 6.506 46.285 -42.903 1.00 47.22 295 MET A O 1
ATOM 2360 N N . LYS A 1 296 ? 5.168 48.093 -42.693 1.00 43.38 296 LYS A N 1
ATOM 2361 C CA . LYS A 1 296 ? 3.822 47.603 -43.072 1.00 43.38 296 LYS A CA 1
ATOM 2362 C C . LYS A 1 296 ? 3.187 46.448 -42.284 1.00 43.38 296 LYS A C 1
ATOM 2364 O O . LYS A 1 296 ? 3.203 45.284 -42.669 1.00 43.38 296 LYS A O 1
ATOM 2369 N N . PHE A 1 297 ? 2.380 46.868 -41.310 1.00 40.59 297 PHE A N 1
ATOM 2370 C CA . PHE A 1 297 ? 1.179 46.169 -40.852 1.00 40.59 297 PHE A CA 1
ATOM 2371 C C . PHE A 1 297 ? 0.213 45.905 -42.022 1.00 40.59 297 PHE A C 1
ATOM 2373 O O . PHE A 1 297 ? -0.319 46.842 -42.621 1.00 40.59 297 PHE A O 1
ATOM 2380 N N . THR A 1 298 ? -0.071 44.634 -42.307 1.00 43.88 298 THR A N 1
ATOM 2381 C CA . THR A 1 298 ? -1.274 44.229 -43.044 1.00 43.88 298 THR A CA 1
ATOM 2382 C C . THR A 1 298 ? -2.194 43.468 -42.100 1.00 43.88 298 THR A C 1
ATOM 2384 O O . THR A 1 298 ? -1.880 42.402 -41.583 1.00 43.88 298 THR A O 1
ATOM 2387 N N . VAL A 1 299 ? -3.339 44.092 -41.837 1.00 48.47 299 VAL A N 1
ATOM 2388 C CA . VAL A 1 299 ? -4.466 43.544 -41.089 1.00 48.47 299 VAL A CA 1
ATOM 2389 C C . VAL A 1 299 ? -5.152 42.513 -41.979 1.00 48.47 299 VAL A C 1
ATOM 2391 O O . VAL A 1 299 ? -5.750 42.883 -42.989 1.00 48.47 299 VAL A O 1
ATOM 2394 N N . ILE A 1 300 ? -5.088 41.234 -41.609 1.00 48.53 300 ILE A N 1
ATOM 2395 C CA . ILE A 1 300 ? -5.908 40.189 -42.228 1.00 48.53 300 ILE A CA 1
ATOM 2396 C C . ILE A 1 300 ? -6.973 39.780 -41.216 1.00 48.53 300 ILE A C 1
ATOM 2398 O O . ILE A 1 300 ? -6.701 39.260 -40.138 1.00 48.53 300 ILE A O 1
ATOM 2402 N N . ASN A 1 301 ? -8.200 40.128 -41.577 1.00 47.50 301 ASN A N 1
ATOM 2403 C CA . ASN A 1 301 ? -9.422 39.939 -40.824 1.00 47.50 301 ASN A CA 1
ATOM 2404 C C . ASN A 1 301 ? -10.034 38.608 -41.293 1.00 47.50 301 ASN A C 1
ATOM 2406 O O . ASN A 1 301 ? -10.685 38.575 -42.339 1.00 47.50 301 ASN A O 1
ATOM 2410 N N . GLU A 1 302 ? -9.785 37.505 -40.580 1.00 48.00 302 GLU A N 1
ATOM 2411 C CA . GLU A 1 302 ? -10.379 36.208 -40.920 1.00 48.00 302 GLU A CA 1
ATOM 2412 C C . GLU A 1 302 ? -11.671 35.936 -40.141 1.00 48.00 302 GLU A C 1
ATOM 2414 O O . GLU A 1 302 ? -11.757 35.954 -38.914 1.00 48.00 302 GLU A O 1
ATOM 2419 N N . LYS A 1 303 ? -12.708 35.710 -40.941 1.00 59.41 303 LYS A N 1
ATOM 2420 C CA . LYS A 1 303 ? -14.104 35.451 -40.606 1.00 59.41 303 LYS A CA 1
ATOM 2421 C C . LYS A 1 303 ? -14.275 33.996 -40.135 1.00 59.41 303 LYS A C 1
ATOM 2423 O O . LYS A 1 303 ? -13.767 33.098 -40.804 1.00 59.41 303 LYS A O 1
ATOM 2428 N N . PRO A 1 304 ? -15.045 33.711 -39.068 1.00 64.44 304 PRO A N 1
ATOM 2429 C CA . PRO A 1 304 ? -15.264 32.336 -38.624 1.00 64.44 304 PRO A CA 1
ATOM 2430 C C . PRO A 1 304 ? -16.216 31.567 -39.568 1.00 64.44 304 PRO A C 1
ATOM 2432 O O . PRO A 1 304 ? -17.239 32.122 -39.991 1.00 64.44 304 PRO A O 1
ATOM 2435 N N . PRO A 1 305 ? -15.935 30.288 -39.892 1.00 63.06 305 PRO A N 1
ATOM 2436 C CA . PRO A 1 305 ? -16.832 29.450 -40.683 1.00 63.06 305 PRO A CA 1
ATOM 2437 C C . PRO A 1 305 ? -18.021 28.896 -39.862 1.00 63.06 305 PRO A C 1
ATOM 2439 O O . PRO A 1 305 ? -17.930 28.738 -38.643 1.00 63.06 305 PRO A O 1
ATOM 2442 N N . PRO A 1 306 ? -19.158 28.594 -40.523 1.00 59.34 306 PRO A N 1
ATOM 2443 C CA . PRO A 1 306 ? -20.429 28.286 -39.871 1.00 59.34 306 PRO A CA 1
ATOM 2444 C C . PRO A 1 306 ? -20.530 26.860 -39.308 1.00 59.34 306 PRO A C 1
ATOM 2446 O O . PRO A 1 306 ? -20.086 25.876 -39.903 1.00 59.34 306 PRO A O 1
ATOM 2449 N N . SER A 1 307 ? -21.235 26.767 -38.182 1.00 48.84 307 SER A N 1
ATOM 2450 C CA . SER A 1 307 ? -21.602 25.552 -37.458 1.00 48.84 307 SER A CA 1
ATOM 2451 C C . SER A 1 307 ? -22.542 24.641 -38.264 1.00 48.84 307 SER A C 1
ATOM 2453 O O . SER A 1 307 ? -23.680 24.991 -38.588 1.00 48.84 307 SER A O 1
ATOM 2455 N N . LYS A 1 308 ? -22.092 23.413 -38.557 1.00 55.28 308 LYS A N 1
ATOM 2456 C CA . LYS A 1 308 ? -22.946 22.349 -39.105 1.00 55.28 308 LYS A CA 1
ATOM 2457 C C . LYS A 1 308 ? -23.609 21.563 -37.971 1.00 55.28 308 LYS A C 1
ATOM 2459 O O . LYS A 1 308 ? -22.963 20.807 -37.254 1.00 55.28 308 LYS A O 1
ATOM 2464 N N . LYS A 1 309 ? -24.930 21.728 -37.865 1.00 48.50 309 LYS A N 1
ATOM 2465 C CA . LYS A 1 309 ? -25.858 20.885 -37.097 1.00 48.50 309 LYS A CA 1
ATOM 2466 C C . LYS A 1 309 ? -25.760 19.428 -37.570 1.00 48.50 309 LYS A C 1
ATOM 2468 O O . LYS A 1 309 ? -26.059 19.156 -38.733 1.00 48.50 309 LYS A O 1
ATOM 2473 N N . GLN A 1 310 ? -25.422 18.493 -36.683 1.00 51.16 310 GLN A N 1
ATOM 2474 C CA . GLN A 1 310 ? -25.664 17.069 -36.922 1.00 51.16 310 GLN A CA 1
ATOM 2475 C C . GLN A 1 310 ? -27.021 16.671 -36.340 1.00 51.16 310 GLN A C 1
ATOM 2477 O O . GLN A 1 310 ? -27.335 16.928 -35.181 1.00 51.16 310 GLN A O 1
ATOM 2482 N N . LYS A 1 311 ? -27.847 16.108 -37.226 1.00 49.22 311 LYS A N 1
ATOM 2483 C CA . LYS A 1 311 ? -29.191 15.603 -36.967 1.00 49.22 311 LYS A CA 1
ATOM 2484 C C . LYS A 1 311 ? -29.126 14.267 -36.233 1.00 49.22 311 LYS A C 1
ATOM 2486 O O . LYS A 1 311 ? -28.442 13.343 -36.664 1.00 49.22 311 LYS A O 1
ATOM 2491 N N . THR A 1 312 ? -29.950 14.179 -35.203 1.00 44.56 312 THR A N 1
ATOM 2492 C CA . THR A 1 312 ? -30.477 12.979 -34.560 1.00 44.56 312 THR A CA 1
ATOM 2493 C C . THR A 1 312 ? -30.991 11.979 -35.604 1.00 44.56 312 THR A C 1
ATOM 2495 O O . THR A 1 312 ? -31.824 12.335 -36.440 1.00 44.56 312 THR A O 1
ATOM 2498 N N . LYS A 1 313 ? -30.539 10.722 -35.544 1.00 55.00 313 LYS A N 1
ATOM 2499 C CA . LYS A 1 313 ? -31.236 9.580 -36.151 1.00 55.00 313 LYS A CA 1
ATOM 2500 C C . LYS A 1 313 ? -31.678 8.645 -35.032 1.00 55.00 313 LYS A C 1
ATOM 2502 O O . LYS A 1 313 ? -30.856 8.013 -34.380 1.00 55.00 313 LYS A O 1
ATOM 2507 N N . GLN A 1 314 ? -32.988 8.617 -34.813 1.00 43.47 314 GLN A N 1
ATOM 2508 C CA . GLN A 1 314 ? -33.678 7.565 -34.081 1.00 43.47 314 GLN A CA 1
ATOM 2509 C C . GLN A 1 314 ? -33.572 6.278 -34.904 1.00 43.47 314 GLN A C 1
ATOM 2511 O O . GLN A 1 314 ? -33.917 6.278 -36.085 1.00 43.47 314 GLN A O 1
ATOM 2516 N N . SER A 1 315 ? -33.077 5.204 -34.293 1.00 48.72 315 SER A N 1
ATOM 2517 C CA . SER A 1 315 ? -33.146 3.855 -34.850 1.00 48.72 315 SER A CA 1
ATOM 2518 C C . SER A 1 315 ? -34.184 3.078 -34.055 1.00 48.72 315 SER A C 1
ATOM 2520 O O . SER A 1 315 ? -33.923 2.614 -32.949 1.00 48.72 315 SER A O 1
ATOM 2522 N N . THR A 1 316 ? -35.381 2.983 -34.619 1.00 56.31 316 THR A N 1
ATOM 2523 C CA . THR A 1 316 ? -36.401 2.001 -34.258 1.00 56.31 316 THR A CA 1
ATOM 2524 C C . THR A 1 316 ? -35.974 0.637 -34.784 1.00 56.31 316 THR A C 1
ATOM 2526 O O . THR A 1 316 ? -35.771 0.515 -35.987 1.00 56.31 316 THR A O 1
ATOM 2529 N N . ASN A 1 317 ? -35.901 -0.379 -33.926 1.00 50.28 317 ASN A N 1
ATOM 2530 C CA . ASN A 1 317 ? -36.053 -1.767 -34.357 1.00 50.28 317 ASN A CA 1
ATOM 2531 C C . ASN A 1 317 ? -37.020 -2.476 -33.407 1.00 50.28 317 ASN A C 1
ATOM 2533 O O . ASN A 1 317 ? -36.737 -2.688 -32.230 1.00 50.28 317 ASN A O 1
ATOM 2537 N N . SER A 1 318 ? -38.176 -2.812 -33.967 1.00 55.59 318 SER A N 1
ATOM 2538 C CA . SER A 1 318 ? -39.111 -3.835 -33.511 1.00 55.59 318 SER A CA 1
ATOM 2539 C C . SER A 1 318 ? -39.137 -4.916 -34.593 1.00 55.59 318 SER A C 1
ATOM 2541 O O . SER A 1 318 ? -39.066 -4.545 -35.759 1.00 55.59 318 SER A O 1
ATOM 2543 N N . ILE A 1 319 ? -39.219 -6.191 -34.190 1.00 53.22 319 ILE A N 1
ATOM 2544 C CA . ILE A 1 319 ? -39.674 -7.431 -34.883 1.00 53.22 319 ILE A CA 1
ATOM 2545 C C . ILE A 1 319 ? -39.051 -8.575 -34.040 1.00 53.22 319 ILE A C 1
ATOM 2547 O O . ILE A 1 319 ? -37.831 -8.619 -33.938 1.00 53.22 319 ILE A O 1
ATOM 2551 N N . VAL A 1 320 ? -39.748 -9.304 -33.152 1.00 59.84 320 VAL A N 1
ATOM 2552 C CA . VAL A 1 320 ? -40.892 -10.255 -33.247 1.00 59.84 320 VAL A CA 1
ATOM 2553 C C . VAL A 1 320 ? -40.487 -11.620 -33.848 1.00 59.84 320 VAL A C 1
ATOM 2555 O O . VAL A 1 320 ? -39.814 -11.647 -34.871 1.00 59.84 320 VAL A O 1
ATOM 2558 N N . HIS A 1 321 ? -41.007 -12.695 -33.221 1.00 46.38 321 HIS A N 1
ATOM 2559 C CA . HIS A 1 321 ? -40.963 -14.147 -33.526 1.00 46.38 321 HIS A CA 1
ATOM 2560 C C . HIS A 1 321 ? -39.725 -14.911 -32.986 1.00 46.38 321 HIS A C 1
ATOM 2562 O O . HIS A 1 321 ? -38.616 -14.408 -33.066 1.00 46.38 321 HIS A O 1
ATOM 2568 N N . GLU A 1 322 ? -39.818 -16.106 -32.383 1.00 54.69 322 GLU A N 1
ATOM 2569 C CA . GLU A 1 322 ? -40.921 -17.077 -32.324 1.00 54.69 322 GLU A CA 1
ATOM 2570 C C . GLU A 1 322 ? -40.759 -18.103 -31.180 1.00 54.69 322 GLU A C 1
ATOM 2572 O O . GLU A 1 322 ? -39.667 -18.297 -30.653 1.00 54.69 322 GLU A O 1
ATOM 2577 N N . LEU A 1 323 ? -41.880 -18.742 -30.827 1.00 62.12 323 LEU A N 1
ATOM 2578 C CA . LEU A 1 323 ? -42.043 -19.917 -29.958 1.00 62.12 323 LEU A CA 1
ATOM 2579 C C . LEU A 1 323 ? -41.479 -21.202 -30.596 1.00 62.12 323 LEU A C 1
ATOM 2581 O O . LEU A 1 323 ? -41.549 -21.317 -31.817 1.00 62.12 323 LEU A O 1
ATOM 2585 N N . SER A 1 324 ? -41.036 -22.159 -29.763 1.00 60.75 324 SER A N 1
ATOM 2586 C CA . SER A 1 324 ? -41.109 -23.655 -29.836 1.00 60.75 324 SER A CA 1
ATOM 2587 C C . SER A 1 324 ? -39.995 -24.200 -28.914 1.00 60.75 324 SER A C 1
ATOM 2589 O O . SER A 1 324 ? -38.884 -23.682 -28.991 1.00 60.75 324 SER A O 1
ATOM 2591 N N . ASP A 1 325 ? -40.121 -25.153 -27.990 1.00 58.62 325 ASP A N 1
ATOM 2592 C CA . ASP A 1 325 ? -41.124 -26.136 -27.550 1.00 58.62 325 ASP A CA 1
ATOM 2593 C C . ASP A 1 325 ? -41.018 -26.298 -26.016 1.00 58.62 325 ASP A C 1
ATOM 2595 O O . ASP A 1 325 ? -39.918 -26.019 -25.473 1.00 58.62 325 ASP A O 1
#

InterPro domains:
  IPR028094 Restriction of telomere capping protein 4, C-terminal [PF14474] (151-268)
  IPR028094 Restriction of telomere capping protein 4, C-terminal [SM01312] (147-270)
  IPR039024 Restriction of telomere capping protein 4 [PTHR41391] (105-275)

Organism: NCBI:txid44093

Radius of gyration: 35.31 Å; chains: 1; bounding box: 93×78×93 Å

Secondary structure (DSSP, 8-state):
-PPPPPPPPPPPPPPPP-------PPPPP------SSTTSSTT--PPPHHHHHHHHHHHHHHHHHHHS--HHHHHHHHHHHHHHHHHHHHT--------------TTTT--HHHHHHHHHHTT--S---HHHHHHHHHHTHHHHHHHHTTSS--HHHHHHHHHHHH---SSB-HHHHHHTT-----GGGHHHHHHHHHHHHHHHHHHHHHHHHHH-GGGGGBSSTTHHIIIIIHHHHHHHHHHHHHT--HHHHHHHHHHTHHHHHHHS-TT------------------------------PPPPPP-PPPP-------------